Protein AF-A0A2T4YX88-F1 (afdb_monomer)

Foldseek 3Di:
DPPQVVLQVVLVVQCCVVPVPWDKDWDKDDDPFEIEIEIETEQDDAQVVSCVSSVVSWAFDADPPPRHTDTGHGYYYHYDYHYDPVVLVVLVVVFDPPDDPPDPCCVVSSRVSSNVVNVVVVCVVPVPPPVPVPPPFQQDFADPVLQVLVCVLPVDRSPPPGDGNNRSVVLSVCVVVVHDSVVVCVVVVNDPPDPPPPPPPPPPDDDDDDDDDDDDDDDDDDD

Structure (mmCIF, N/CA/C/O backbone):
data_AF-A0A2T4YX88-F1
#
_entry.id   AF-A0A2T4YX88-F1
#
loop_
_atom_site.group_PDB
_atom_site.id
_atom_site.type_symbol
_atom_site.label_atom_id
_atom_site.label_alt_id
_atom_site.label_comp_id
_atom_site.label_asym_id
_atom_site.label_entity_id
_atom_site.label_seq_id
_atom_site.pdbx_PDB_ins_code
_atom_site.Cartn_x
_atom_site.Cartn_y
_atom_site.Cartn_z
_atom_site.occupancy
_atom_site.B_iso_or_equiv
_atom_site.auth_seq_id
_atom_site.auth_comp_id
_atom_site.auth_asym_id
_atom_site.auth_atom_id
_atom_site.pdbx_PDB_model_num
ATOM 1 N N . MET A 1 1 ? -7.577 2.869 -27.050 1.00 56.56 1 MET A N 1
ATOM 2 C CA . MET A 1 1 ? -6.774 2.788 -25.809 1.00 56.56 1 MET A CA 1
ATOM 3 C C . MET A 1 1 ? -7.571 3.378 -24.661 1.00 56.56 1 MET A C 1
ATOM 5 O O . MET A 1 1 ? -8.205 4.411 -24.858 1.00 56.56 1 MET A O 1
ATOM 9 N N . ALA A 1 2 ? -7.579 2.727 -23.495 1.00 62.69 2 ALA A N 1
ATOM 10 C CA . ALA A 1 2 ? -8.162 3.331 -22.297 1.00 62.69 2 ALA A CA 1
ATOM 11 C C . ALA A 1 2 ? -7.359 4.590 -21.950 1.00 62.69 2 ALA A C 1
ATOM 13 O O . ALA A 1 2 ? -6.129 4.580 -22.029 1.00 62.69 2 ALA A O 1
ATOM 14 N N . LYS A 1 3 ? -8.029 5.686 -21.588 1.00 81.94 3 LYS A N 1
ATOM 15 C CA . LYS A 1 3 ? -7.311 6.904 -21.197 1.00 81.94 3 LYS A CA 1
ATOM 16 C C . LYS A 1 3 ? -6.468 6.597 -19.957 1.00 81.94 3 LYS A C 1
ATOM 18 O O . LYS A 1 3 ? -6.958 5.969 -19.019 1.00 81.94 3 LYS A O 1
ATOM 23 N N . ALA A 1 4 ? -5.226 7.084 -19.912 1.00 87.00 4 ALA A N 1
ATOM 24 C CA . ALA A 1 4 ? -4.327 6.894 -18.765 1.00 87.00 4 ALA A CA 1
ATOM 25 C C . ALA A 1 4 ? -4.980 7.307 -17.430 1.00 87.00 4 ALA A C 1
ATOM 27 O O . ALA A 1 4 ? -4.751 6.700 -16.387 1.00 87.00 4 ALA A O 1
ATOM 28 N N . THR A 1 5 ? -5.880 8.292 -17.477 1.00 90.62 5 THR A N 1
ATOM 29 C CA . THR A 1 5 ? -6.683 8.746 -16.338 1.00 90.62 5 THR A CA 1
ATOM 30 C C . THR A 1 5 ? -7.673 7.697 -15.821 1.00 90.62 5 THR A C 1
ATOM 32 O O . THR A 1 5 ? -7.892 7.609 -14.613 1.00 90.62 5 THR A O 1
ATOM 35 N N . GLU A 1 6 ? -8.264 6.874 -16.687 1.00 92.00 6 GLU A N 1
ATOM 36 C CA . GLU A 1 6 ? -9.151 5.771 -16.297 1.00 92.00 6 GLU A CA 1
ATOM 37 C C . GLU A 1 6 ? -8.362 4.632 -15.656 1.00 92.00 6 GLU A C 1
ATOM 39 O O . GLU A 1 6 ? -8.768 4.104 -14.619 1.00 92.00 6 GLU A O 1
ATOM 44 N N . VAL A 1 7 ? -7.202 4.299 -16.229 1.00 93.06 7 VAL A N 1
ATOM 45 C CA . VAL A 1 7 ? -6.292 3.293 -15.667 1.00 93.06 7 VAL A CA 1
ATOM 46 C C . VAL A 1 7 ? -5.803 3.736 -14.289 1.00 93.06 7 VAL A C 1
ATOM 48 O O . VAL A 1 7 ? -5.907 2.978 -13.327 1.00 93.06 7 VAL A O 1
ATOM 51 N N . ALA A 1 8 ? -5.403 5.000 -14.135 1.00 93.69 8 ALA A N 1
ATOM 52 C CA . ALA A 1 8 ? -5.014 5.552 -12.842 1.00 93.69 8 ALA A CA 1
ATOM 53 C C . ALA A 1 8 ? -6.143 5.497 -11.798 1.00 93.69 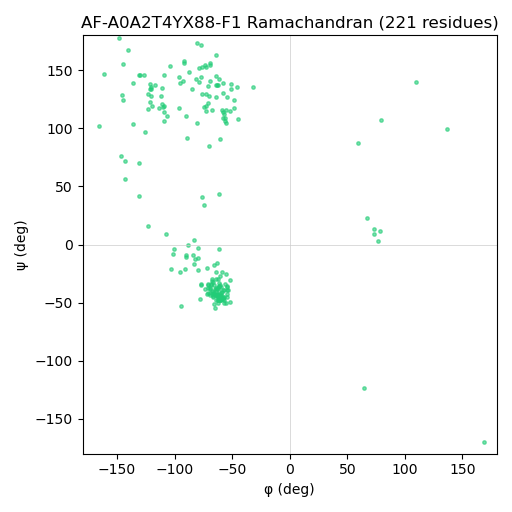8 ALA A C 1
ATOM 55 O O . ALA A 1 8 ? -5.878 5.226 -10.626 1.00 93.69 8 ALA A O 1
ATOM 56 N N . LYS A 1 9 ? -7.409 5.709 -12.190 1.00 94.50 9 LYS A N 1
ATOM 57 C CA . LYS A 1 9 ? -8.559 5.539 -11.281 1.00 94.50 9 LYS A CA 1
ATOM 58 C C . LYS A 1 9 ? -8.700 4.089 -10.811 1.00 94.50 9 LYS A C 1
ATOM 60 O O . LYS A 1 9 ? -8.922 3.871 -9.621 1.00 94.50 9 LYS A O 1
ATOM 65 N N . LYS A 1 10 ? -8.541 3.112 -11.712 1.00 94.44 10 LYS A N 1
ATOM 66 C CA . LYS A 1 10 ? -8.565 1.681 -11.363 1.00 94.44 10 LYS A CA 1
ATOM 67 C C . LYS A 1 10 ? -7.424 1.324 -10.409 1.00 94.44 10 LYS A C 1
ATOM 69 O O . LYS A 1 10 ? -7.685 0.748 -9.357 1.00 94.44 10 LYS A O 1
ATOM 74 N N . ILE A 1 11 ? -6.202 1.768 -10.711 1.00 94.38 11 ILE A N 1
ATOM 75 C CA . ILE A 1 11 ? -5.021 1.565 -9.858 1.00 94.38 11 ILE A CA 1
ATOM 76 C C . ILE A 1 11 ? -5.259 2.130 -8.454 1.00 94.38 11 ILE A C 1
ATOM 78 O O . ILE A 1 11 ? -5.049 1.433 -7.468 1.00 94.38 11 ILE A O 1
ATOM 82 N N . ARG A 1 12 ? -5.769 3.365 -8.334 1.00 94.50 12 ARG A N 1
ATOM 83 C CA . ARG A 1 12 ? -6.079 3.969 -7.025 1.00 94.50 12 ARG A CA 1
ATOM 84 C C . ARG A 1 12 ? -7.073 3.137 -6.213 1.00 94.50 12 ARG A C 1
ATOM 86 O O . ARG A 1 12 ? -6.920 3.050 -4.999 1.00 94.50 12 ARG A O 1
ATOM 93 N N . LYS A 1 13 ? -8.086 2.553 -6.862 1.00 94.19 13 LYS A N 1
ATOM 94 C CA . LYS A 1 13 ? -9.079 1.703 -6.194 1.00 94.19 13 LYS A CA 1
ATOM 95 C C . LYS A 1 13 ? -8.426 0.431 -5.649 1.00 94.19 13 LYS A C 1
ATOM 97 O O . LYS A 1 13 ? -8.541 0.170 -4.458 1.00 94.19 13 LYS A O 1
ATOM 102 N N . VAL A 1 14 ? -7.681 -0.282 -6.491 1.00 94.94 14 VAL A N 1
ATOM 103 C CA . VAL A 1 14 ? -7.015 -1.535 -6.105 1.00 94.94 14 VAL A CA 1
ATOM 104 C C . VAL A 1 14 ? -5.973 -1.308 -5.013 1.00 94.94 14 VAL A C 1
ATOM 106 O O . VAL A 1 14 ? -5.957 -2.038 -4.028 1.00 94.94 14 VAL A O 1
ATOM 109 N N . LEU A 1 15 ? -5.152 -0.259 -5.124 1.00 93.56 15 LEU A N 1
ATOM 110 C CA . LEU A 1 15 ? -4.166 0.069 -4.090 1.00 93.56 15 LEU A CA 1
ATOM 111 C C . LEU A 1 15 ? -4.824 0.387 -2.745 1.00 93.56 15 LEU A C 1
ATOM 113 O O . LEU A 1 15 ? -4.296 0.009 -1.708 1.00 93.56 15 LEU A O 1
ATOM 117 N N . LYS A 1 16 ? -5.986 1.049 -2.744 1.00 91.62 16 LYS A N 1
ATOM 118 C CA . LYS A 1 16 ? -6.720 1.350 -1.509 1.00 91.62 16 LYS A CA 1
ATOM 119 C C . LYS A 1 16 ? -7.351 0.105 -0.880 1.00 91.62 16 LYS A C 1
ATOM 121 O O . LYS A 1 16 ? -7.434 0.031 0.340 1.00 91.62 16 LYS A O 1
ATOM 126 N N . GLU A 1 17 ? -7.812 -0.837 -1.700 1.00 89.94 17 GLU A N 1
ATOM 127 C CA . GLU A 1 17 ? -8.372 -2.113 -1.239 1.00 89.94 17 GLU A CA 1
ATOM 128 C C . GLU A 1 17 ? -7.289 -3.019 -0.643 1.00 89.94 17 GLU A C 1
ATOM 130 O O . GLU A 1 17 ? -7.495 -3.585 0.425 1.00 89.94 17 GLU A O 1
ATOM 135 N N . GLN A 1 18 ? -6.125 -3.109 -1.293 1.00 89.94 18 GLN A N 1
ATOM 136 C CA . GLN A 1 18 ? -5.003 -3.939 -0.837 1.00 89.94 18 GLN A CA 1
ATOM 137 C C . GLN A 1 18 ? -4.225 -3.304 0.325 1.00 89.94 18 GLN A C 1
ATOM 139 O O . GLN A 1 18 ? 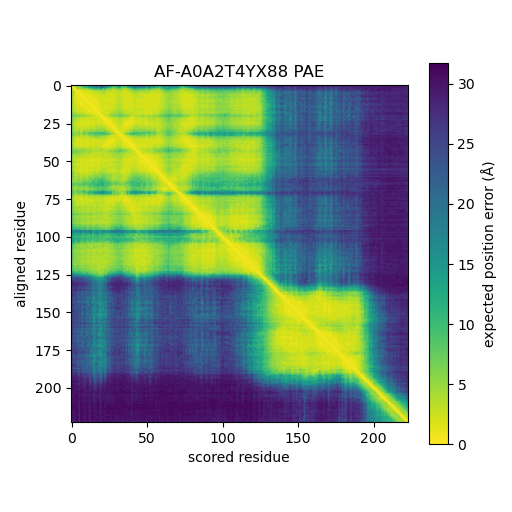-3.743 -4.004 1.209 1.00 89.94 18 GLN A O 1
ATOM 144 N N . PHE A 1 19 ? -4.111 -1.974 0.351 1.00 90.19 19 PHE A N 1
ATOM 145 C CA . PHE A 1 19 ? -3.290 -1.245 1.320 1.00 90.19 19 PHE A CA 1
ATOM 146 C C . PHE A 1 19 ? -4.080 -0.086 1.961 1.00 90.19 19 PHE A C 1
ATOM 148 O O . PHE A 1 19 ? -3.779 1.089 1.724 1.00 90.19 19 PHE A O 1
ATOM 155 N N . PRO A 1 20 ? -5.084 -0.372 2.813 1.00 85.38 20 PRO A N 1
ATOM 156 C CA . PRO A 1 20 ? -5.963 0.654 3.387 1.00 85.38 20 PRO A CA 1
ATOM 157 C C . PRO A 1 20 ? -5.247 1.632 4.336 1.00 85.38 20 PRO A C 1
ATOM 159 O O . PRO A 1 20 ? -5.773 2.709 4.616 1.00 85.38 20 PRO A O 1
ATOM 162 N N . GLY A 1 21 ? -4.057 1.270 4.828 1.00 84.38 21 GLY A N 1
ATOM 163 C CA . GLY A 1 21 ? -3.244 2.087 5.733 1.00 84.38 21 GLY A CA 1
ATOM 164 C C . GLY A 1 21 ? -2.249 3.028 5.048 1.00 84.38 21 GLY A C 1
ATOM 165 O O . GLY A 1 21 ? -1.691 3.894 5.721 1.00 84.38 21 GLY A O 1
ATOM 166 N N . THR A 1 22 ? -2.031 2.902 3.734 1.00 89.81 22 THR A N 1
ATOM 167 C CA . THR A 1 22 ? -0.994 3.667 3.026 1.00 89.81 22 THR A CA 1
ATOM 168 C C . THR A 1 22 ? -1.596 4.702 2.081 1.00 89.81 22 THR A C 1
ATOM 170 O O . THR A 1 22 ? -2.512 4.436 1.303 1.00 89.81 22 THR A O 1
ATOM 173 N N . LYS A 1 23 ? -1.043 5.919 2.113 1.00 92.06 23 LYS A N 1
ATOM 174 C CA . LYS A 1 23 ? -1.442 7.014 1.225 1.00 92.06 23 LYS A CA 1
ATOM 175 C C . LYS A 1 23 ? -0.604 7.007 -0.056 1.00 92.06 23 LYS A C 1
ATOM 177 O O . LYS A 1 23 ? 0.564 7.383 -0.033 1.00 92.06 23 LYS A O 1
ATOM 182 N N . PHE A 1 24 ? -1.234 6.667 -1.178 1.00 94.06 24 PHE A N 1
ATOM 183 C CA . PHE A 1 24 ? -0.605 6.716 -2.502 1.00 94.06 24 PHE A CA 1
ATOM 184 C C . PHE A 1 24 ? -0.902 8.025 -3.238 1.00 94.06 24 PHE A C 1
ATOM 186 O O . PHE A 1 24 ? -2.031 8.519 -3.257 1.00 94.06 24 PHE A O 1
ATOM 193 N N . SER A 1 25 ? 0.117 8.555 -3.906 1.00 95.25 25 SER A N 1
ATOM 194 C CA . SER A 1 25 ? 0.034 9.653 -4.863 1.00 95.25 25 SER A CA 1
ATOM 195 C C . SER A 1 25 ? 0.212 9.088 -6.266 1.00 95.25 25 SER A C 1
ATOM 197 O O . SER A 1 25 ? 1.298 8.645 -6.619 1.00 95.25 25 SER A 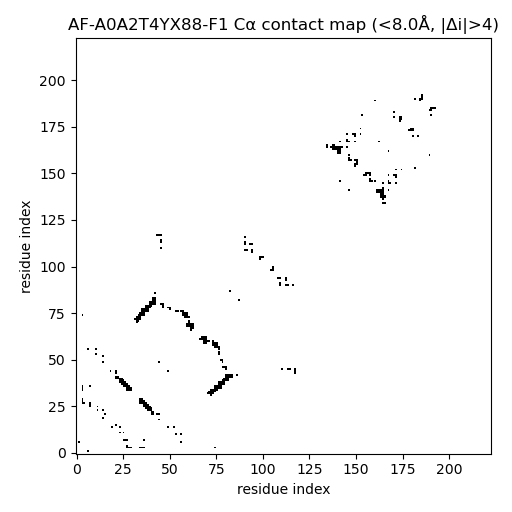O 1
ATOM 199 N N . VAL A 1 26 ? -0.854 9.086 -7.065 1.00 96.00 26 VAL A N 1
ATOM 200 C CA . VAL A 1 26 ? -0.829 8.571 -8.443 1.00 96.00 26 VAL A CA 1
ATOM 201 C C . VAL A 1 26 ? -0.950 9.747 -9.403 1.00 96.00 26 VAL A C 1
ATOM 203 O O . VAL A 1 26 ? -1.996 10.405 -9.429 1.00 96.00 26 VAL A O 1
ATOM 206 N N . ARG A 1 27 ? 0.101 10.009 -10.179 1.00 94.31 27 ARG A N 1
ATOM 207 C CA . ARG A 1 27 ? 0.156 11.050 -11.215 1.00 94.31 27 ARG A CA 1
ATOM 208 C C . ARG A 1 27 ? 0.173 10.414 -12.599 1.00 94.31 27 ARG A C 1
ATOM 210 O O . ARG A 1 27 ? 0.706 9.324 -12.761 1.00 94.31 27 ARG A O 1
ATOM 217 N N . THR A 1 28 ? -0.444 11.085 -13.559 1.00 94.31 28 THR A N 1
ATOM 218 C CA . THR A 1 28 ? -0.543 10.648 -14.955 1.00 94.31 28 THR A CA 1
ATOM 219 C C . THR A 1 28 ? 0.039 11.734 -15.835 1.00 94.31 28 THR A C 1
ATOM 221 O O . THR A 1 28 ? -0.426 12.868 -15.730 1.00 94.31 28 THR A O 1
ATOM 224 N N . ASP A 1 29 ? 0.942 11.372 -16.734 1.00 91.88 29 ASP A N 1
ATOM 225 C CA . ASP A 1 29 ? 1.460 12.263 -17.765 1.00 91.88 29 ASP A CA 1
ATOM 226 C C . ASP A 1 29 ? 1.140 11.660 -19.142 1.00 91.88 29 ASP A C 1
ATOM 228 O O . ASP A 1 29 ? 1.290 10.458 -19.363 1.00 91.88 29 ASP A O 1
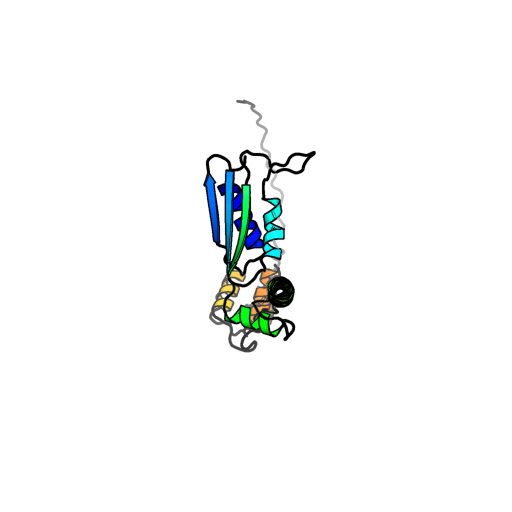ATOM 232 N N . GLN A 1 30 ? 0.626 12.478 -20.061 1.00 89.38 30 GLN A N 1
ATOM 233 C CA . GLN A 1 30 ? 0.295 12.073 -21.431 1.00 89.38 30 GLN A CA 1
ATOM 234 C C . GLN A 1 30 ? 1.164 12.853 -22.412 1.00 89.38 30 GLN A C 1
ATOM 236 O O . GLN A 1 30 ? 1.350 14.058 -22.255 1.00 89.38 30 GLN A O 1
ATOM 241 N N . TYR A 1 31 ? 1.674 12.167 -23.428 1.00 87.06 31 TYR A N 1
ATOM 242 C CA . TYR A 1 31 ? 2.524 12.736 -24.469 1.00 87.06 31 TYR A CA 1
ATOM 243 C C . TYR A 1 31 ? 2.160 12.136 -25.834 1.00 87.06 31 TYR A C 1
ATOM 245 O O . TYR A 1 31 ? 1.424 11.155 -25.920 1.00 87.06 31 TYR A O 1
ATOM 253 N N . SER A 1 32 ? 2.655 12.728 -26.923 1.00 81.88 32 SER A N 1
ATOM 254 C CA . SER A 1 32 ? 2.175 12.460 -28.290 1.00 81.88 32 SER A CA 1
ATOM 255 C C . SER A 1 32 ? 2.213 10.989 -28.720 1.00 81.88 32 SER A C 1
ATOM 257 O O . SER A 1 32 ? 1.438 10.591 -29.581 1.00 81.88 32 SER A O 1
ATOM 259 N N . MET A 1 33 ? 3.090 10.180 -28.120 1.00 82.81 33 MET A N 1
ATOM 260 C CA . MET A 1 33 ? 3.297 8.770 -28.470 1.00 82.81 33 MET A CA 1
ATOM 261 C C . MET A 1 33 ? 3.092 7.809 -27.291 1.00 82.81 33 MET A C 1
ATOM 263 O O . MET A 1 33 ? 3.521 6.659 -27.368 1.00 82.81 33 MET A O 1
ATOM 267 N N . GLY A 1 34 ? 2.453 8.241 -26.199 1.00 88.56 34 GLY A N 1
ATOM 268 C CA . GLY A 1 34 ? 2.237 7.372 -25.043 1.00 88.56 34 GLY A CA 1
ATOM 269 C C . GLY A 1 34 ? 1.748 8.080 -23.788 1.00 88.56 34 GLY A C 1
ATOM 270 O O . GLY A 1 34 ? 1.348 9.246 -23.789 1.00 88.56 34 GLY A O 1
ATOM 271 N N . ALA A 1 35 ? 1.762 7.336 -22.694 1.00 91.75 35 ALA A N 1
ATOM 272 C CA . ALA A 1 35 ? 1.425 7.846 -21.383 1.00 91.75 35 ALA A CA 1
ATOM 273 C C . ALA A 1 35 ? 2.286 7.186 -20.307 1.00 91.75 35 ALA A C 1
ATOM 275 O O . ALA A 1 35 ? 2.760 6.060 -20.455 1.00 91.75 35 ALA A O 1
ATOM 276 N N . SER A 1 36 ? 2.452 7.876 -19.188 1.00 92.81 36 SER A N 1
ATOM 277 C CA . SER A 1 36 ? 3.109 7.337 -18.008 1.00 92.81 36 SER A CA 1
ATOM 278 C C . SER A 1 36 ? 2.258 7.563 -16.762 1.00 92.81 36 SER A C 1
ATOM 280 O O . SER A 1 36 ? 1.527 8.549 -16.632 1.00 92.81 36 SER A O 1
ATOM 282 N N . ILE A 1 37 ? 2.321 6.611 -15.836 1.00 94.88 37 ILE A N 1
ATOM 283 C CA . ILE A 1 37 ? 1.700 6.700 -14.518 1.00 94.88 37 ILE A CA 1
ATOM 284 C C . ILE A 1 37 ? 2.799 6.548 -13.480 1.00 94.88 37 ILE A C 1
ATOM 286 O O . ILE A 1 37 ? 3.502 5.543 -13.448 1.00 94.88 37 ILE A O 1
ATOM 290 N N . ILE A 1 38 ? 2.925 7.544 -12.611 1.00 94.94 38 ILE A N 1
ATOM 291 C CA . ILE A 1 38 ? 3.914 7.564 -11.538 1.00 94.94 38 ILE A CA 1
ATOM 292 C C . ILE A 1 38 ? 3.178 7.436 -10.211 1.00 94.94 38 ILE A C 1
ATOM 294 O O . ILE A 1 38 ? 2.337 8.270 -9.861 1.00 94.94 38 ILE A O 1
ATOM 298 N N . ILE A 1 39 ? 3.514 6.397 -9.456 1.00 96.12 39 ILE A N 1
ATOM 299 C CA . ILE A 1 39 ? 2.930 6.081 -8.157 1.00 96.12 39 ILE A CA 1
ATOM 300 C C . ILE A 1 39 ? 3.991 6.358 -7.100 1.00 96.12 39 ILE A C 1
ATOM 302 O O . ILE A 1 39 ? 5.057 5.755 -7.118 1.00 96.12 39 ILE A O 1
ATOM 306 N N . LYS A 1 40 ? 3.704 7.282 -6.184 1.00 95.50 40 LYS A N 1
ATOM 307 C CA . LYS A 1 40 ? 4.596 7.652 -5.081 1.00 95.50 40 LYS A CA 1
ATOM 308 C C . LYS A 1 40 ? 3.924 7.413 -3.743 1.00 95.50 40 LYS A C 1
ATOM 310 O O . LYS A 1 40 ? 2.769 7.798 -3.557 1.00 95.50 40 LYS A O 1
ATOM 315 N N . TRP A 1 41 ? 4.651 6.836 -2.804 1.00 95.62 41 TRP A N 1
ATOM 316 C CA . TRP A 1 41 ? 4.227 6.694 -1.414 1.00 95.62 41 TRP A CA 1
ATOM 317 C C . TRP A 1 41 ? 5.450 6.751 -0.498 1.00 95.62 41 TRP A C 1
ATOM 319 O O . TRP A 1 41 ? 6.580 6.916 -0.963 1.00 95.62 41 TRP A O 1
ATOM 329 N N . THR A 1 42 ? 5.200 6.679 0.803 1.00 93.62 42 THR A N 1
ATOM 330 C CA . THR A 1 42 ? 6.237 6.765 1.827 1.00 93.62 42 THR A CA 1
ATOM 331 C C . THR A 1 42 ? 6.213 5.495 2.671 1.00 93.62 42 THR A C 1
ATOM 333 O O . THR A 1 42 ? 5.130 5.069 3.075 1.00 93.62 42 THR A O 1
ATOM 336 N N . ASN A 1 43 ? 7.388 4.955 2.995 1.00 91.25 43 ASN A N 1
ATOM 337 C CA . ASN A 1 43 ? 7.594 3.790 3.861 1.00 91.25 43 ASN A CA 1
ATOM 338 C C . ASN A 1 43 ? 7.002 2.496 3.287 1.00 91.25 43 ASN A C 1
ATOM 340 O O . ASN A 1 43 ? 7.373 2.086 2.197 1.00 91.25 43 ASN A O 1
ATOM 344 N N . PHE A 1 44 ? 6.118 1.816 4.012 1.00 88.56 44 PHE A N 1
ATOM 345 C CA . PHE A 1 44 ? 5.495 0.581 3.545 1.00 88.56 44 PHE A CA 1
ATOM 346 C C . PHE A 1 44 ? 4.227 0.859 2.734 1.00 88.56 44 PHE A C 1
ATOM 348 O O . PHE A 1 44 ? 3.507 1.823 3.029 1.00 88.56 44 PHE A O 1
ATOM 355 N N . PRO A 1 45 ? 3.885 0.017 1.743 1.00 90.94 45 PRO A N 1
ATOM 356 C CA . PRO A 1 45 ? 4.488 -1.271 1.344 1.00 90.94 45 PRO A CA 1
ATOM 357 C C . PRO A 1 45 ? 5.798 -1.156 0.542 1.00 90.94 45 PRO A C 1
ATOM 359 O O . PRO A 1 45 ? 6.200 -0.065 0.151 1.00 90.94 45 PRO A O 1
ATOM 362 N N . THR A 1 46 ? 6.482 -2.272 0.291 1.00 91.19 46 THR A N 1
ATOM 363 C CA . THR A 1 46 ? 7.685 -2.301 -0.560 1.00 91.19 46 THR A CA 1
ATOM 364 C C . THR A 1 46 ? 7.367 -2.049 -2.034 1.00 91.19 46 THR A C 1
ATOM 366 O O . THR A 1 46 ? 6.261 -2.302 -2.516 1.00 91.19 46 THR A O 1
ATOM 369 N N . GLU A 1 47 ? 8.368 -1.578 -2.786 1.00 91.12 47 GLU A N 1
ATOM 370 C CA . GLU A 1 47 ? 8.233 -1.338 -4.230 1.00 91.12 47 GLU A CA 1
ATOM 371 C C . GLU A 1 47 ? 7.857 -2.605 -4.990 1.00 91.12 47 GLU A C 1
ATOM 373 O O . GLU A 1 47 ? 6.988 -2.553 -5.850 1.00 91.12 47 GLU A O 1
ATOM 378 N N . GLN A 1 48 ? 8.448 -3.750 -4.638 1.00 89.75 48 GLN A N 1
ATOM 379 C CA . GLN A 1 48 ? 8.171 -5.020 -5.309 1.00 89.75 48 GLN A CA 1
ATOM 380 C C . GLN A 1 48 ? 6.719 -5.462 -5.141 1.00 89.75 48 GLN A C 1
ATOM 382 O O . GLN A 1 48 ? 6.099 -5.933 -6.095 1.00 89.75 48 GLN A O 1
ATOM 387 N N . THR A 1 49 ? 6.173 -5.315 -3.935 1.00 90.88 49 THR A N 1
ATOM 388 C CA . THR A 1 49 ? 4.793 -5.706 -3.657 1.00 90.88 49 THR A CA 1
ATOM 389 C C . THR A 1 49 ? 3.800 -4.788 -4.365 1.00 90.88 49 THR A C 1
ATOM 391 O O . THR A 1 49 ? 2.824 -5.274 -4.935 1.00 90.88 49 THR A O 1
ATOM 394 N N . VAL A 1 50 ? 4.075 -3.483 -4.440 1.00 93.12 50 VAL A N 1
ATOM 395 C CA . VAL A 1 50 ? 3.259 -2.560 -5.248 1.00 93.12 50 VAL A CA 1
ATOM 396 C C . VAL A 1 50 ? 3.386 -2.867 -6.737 1.00 93.12 50 VAL A C 1
ATOM 398 O O . VAL A 1 50 ? 2.367 -2.928 -7.422 1.00 93.12 50 VAL A O 1
ATOM 401 N N . ASP A 1 51 ? 4.602 -3.104 -7.232 1.00 92.75 51 ASP A N 1
ATOM 402 C CA . ASP A 1 51 ? 4.875 -3.378 -8.645 1.00 92.75 51 ASP A CA 1
ATOM 403 C C . ASP A 1 51 ? 4.097 -4.605 -9.137 1.00 92.75 51 ASP A C 1
ATOM 405 O O . ASP A 1 51 ? 3.384 -4.533 -10.136 1.00 92.75 51 ASP A O 1
ATOM 409 N N . LYS A 1 52 ? 4.091 -5.698 -8.361 1.00 93.12 52 LYS A N 1
ATOM 410 C CA . LYS A 1 52 ? 3.289 -6.902 -8.651 1.00 93.12 52 LYS A CA 1
ATOM 411 C C . LYS A 1 52 ? 1.795 -6.603 -8.834 1.00 93.12 52 LYS A C 1
ATOM 413 O O . LYS A 1 52 ? 1.152 -7.228 -9.674 1.00 93.12 52 LYS A O 1
ATOM 418 N N . VAL A 1 53 ? 1.243 -5.659 -8.070 1.00 93.56 53 VAL A N 1
ATOM 419 C CA . VAL A 1 53 ? -0.181 -5.282 -8.131 1.00 93.56 53 VAL A CA 1
ATOM 420 C C . VAL A 1 53 ? -0.485 -4.398 -9.343 1.00 93.56 53 VAL A C 1
ATOM 422 O O . VAL A 1 53 ? -1.570 -4.495 -9.919 1.00 93.56 53 VAL A O 1
ATOM 425 N N . VAL A 1 54 ? 0.444 -3.523 -9.736 1.00 94.25 54 VAL A N 1
ATOM 426 C CA . VAL A 1 54 ? 0.201 -2.511 -10.780 1.00 94.25 54 VAL A CA 1
ATOM 427 C C . VAL A 1 54 ? 0.660 -2.942 -12.171 1.00 94.25 54 VAL A C 1
ATOM 429 O O . VAL A 1 54 ? 0.090 -2.478 -13.155 1.00 94.25 54 VAL A O 1
ATOM 432 N N . ARG A 1 55 ? 1.616 -3.870 -12.273 1.00 92.44 55 ARG A N 1
ATOM 433 C CA . ARG A 1 55 ? 2.166 -4.378 -13.538 1.00 92.44 55 ARG A CA 1
ATOM 434 C C . ARG A 1 55 ? 1.121 -4.919 -14.527 1.00 92.44 55 ARG A C 1
ATOM 436 O O . ARG A 1 55 ? 1.267 -4.643 -15.712 1.00 92.44 55 ARG A O 1
ATOM 443 N N . PRO A 1 56 ? 0.021 -5.581 -14.107 1.00 92.81 56 PRO A N 1
ATOM 444 C CA . PRO A 1 56 ? -1.041 -5.998 -15.033 1.00 92.81 56 PRO A CA 1
ATOM 445 C C . PRO A 1 56 ? -1.771 -4.847 -15.745 1.00 92.81 56 PRO A C 1
ATOM 447 O O . PRO A 1 56 ? -2.487 -5.079 -16.715 1.00 92.81 56 PRO A O 1
ATOM 450 N N . TYR A 1 57 ? -1.640 -3.612 -15.252 1.00 91.56 57 TYR A N 1
ATOM 451 C CA . TYR A 1 57 ? -2.239 -2.426 -15.864 1.00 91.56 57 TYR A CA 1
ATOM 452 C C . TYR A 1 57 ? -1.318 -1.750 -16.884 1.00 91.56 57 TYR A C 1
ATOM 454 O O . TYR A 1 57 ? -1.760 -0.825 -17.569 1.00 91.56 57 TYR A O 1
ATOM 462 N N . GLU A 1 58 ? -0.056 -2.176 -16.968 1.00 91.31 58 GLU A N 1
ATOM 463 C CA . GLU A 1 58 ? 0.907 -1.660 -17.934 1.00 91.31 58 GLU A CA 1
ATOM 464 C C . GLU A 1 58 ? 0.519 -2.113 -19.349 1.00 91.31 58 GLU A C 1
ATOM 466 O O . GLU A 1 58 ? 0.065 -3.239 -19.556 1.00 91.31 58 GLU A O 1
ATOM 471 N N . GLN A 1 59 ? 0.668 -1.228 -20.336 1.00 90.31 59 GLN A N 1
ATOM 472 C CA . GLN A 1 59 ? 0.369 -1.545 -21.735 1.00 90.31 59 GLN A CA 1
ATOM 473 C C . GLN A 1 59 ? 1.599 -1.227 -22.571 1.00 90.31 59 GLN A C 1
ATOM 475 O O . GLN A 1 59 ? 1.817 -0.081 -22.946 1.00 90.31 59 GLN A O 1
ATOM 480 N N . VAL A 1 60 ? 2.412 -2.241 -22.853 1.00 89.38 60 VAL A N 1
ATOM 481 C CA . VAL A 1 60 ? 3.601 -2.104 -23.700 1.00 89.38 60 VAL A CA 1
ATOM 482 C C . VAL A 1 60 ? 3.444 -3.027 -24.895 1.00 89.38 60 VAL A C 1
ATOM 484 O O . VAL A 1 60 ? 3.325 -4.240 -24.727 1.00 89.38 60 VAL A O 1
ATOM 487 N N . SER A 1 61 ? 3.438 -2.450 -26.093 1.00 87.44 61 SER A N 1
ATOM 488 C CA . SER A 1 61 ? 3.444 -3.213 -27.337 1.00 87.44 61 SER A CA 1
ATOM 489 C C . SER A 1 61 ? 4.849 -3.749 -27.597 1.00 87.44 61 SER A C 1
ATOM 491 O O . SER A 1 61 ? 5.824 -2.997 -27.522 1.00 87.44 61 SER A O 1
ATOM 493 N N . ARG A 1 62 ? 4.964 -5.050 -27.868 1.00 91.44 62 ARG A N 1
ATOM 494 C CA . ARG A 1 62 ? 6.242 -5.717 -28.136 1.00 91.44 62 ARG A CA 1
ATOM 495 C C . ARG A 1 62 ? 6.162 -6.556 -29.400 1.00 91.44 62 ARG A C 1
ATOM 497 O O . ARG A 1 62 ? 5.114 -7.137 -29.679 1.00 91.44 62 ARG A O 1
ATOM 504 N N . ASP A 1 63 ? 7.267 -6.620 -30.131 1.00 91.19 63 ASP A N 1
ATOM 505 C CA . ASP A 1 63 ? 7.420 -7.518 -31.270 1.00 91.19 63 ASP A CA 1
ATOM 506 C C . ASP A 1 63 ? 7.353 -8.979 -30.779 1.00 91.19 63 ASP A C 1
ATOM 508 O O . ASP A 1 63 ? 8.086 -9.341 -29.853 1.00 91.19 63 ASP A O 1
ATOM 512 N N . PRO A 1 64 ? 6.484 -9.831 -31.352 1.00 89.62 64 PRO A N 1
ATOM 513 C CA . PRO A 1 64 ? 6.396 -11.239 -30.973 1.00 89.62 64 PRO A CA 1
ATOM 514 C C . PRO A 1 64 ? 7.662 -12.056 -31.275 1.00 89.62 64 PRO A C 1
ATOM 516 O O . PRO A 1 64 ? 7.855 -13.097 -30.651 1.00 89.62 64 PRO A O 1
ATOM 519 N N . ILE A 1 65 ? 8.500 -11.626 -32.223 1.00 92.44 65 ILE A N 1
ATOM 520 C CA . ILE A 1 65 ? 9.697 -12.356 -32.658 1.00 92.44 65 ILE A CA 1
ATOM 521 C C . ILE A 1 65 ? 10.930 -11.865 -31.900 1.00 92.44 65 ILE A C 1
ATOM 523 O O . ILE A 1 65 ? 11.652 -12.676 -31.323 1.00 92.44 65 ILE A O 1
ATOM 527 N N . THR A 1 66 ? 11.184 -10.554 -31.891 1.00 91.19 66 THR A N 1
ATOM 528 C CA . THR A 1 66 ? 12.403 -9.996 -31.278 1.00 91.19 66 THR A CA 1
ATOM 529 C C . THR A 1 66 ? 12.220 -9.615 -29.810 1.00 91.19 66 THR A C 1
ATOM 531 O O . THR A 1 66 ? 13.193 -9.538 -29.063 1.00 91.19 66 THR A O 1
ATOM 534 N N . GLY A 1 67 ? 10.977 -9.398 -29.365 1.00 89.25 67 GLY A N 1
ATOM 535 C CA . GLY A 1 67 ? 10.670 -8.872 -28.035 1.00 89.25 67 GLY A CA 1
ATOM 536 C C . GLY A 1 67 ? 10.906 -7.365 -27.889 1.00 89.25 67 GLY A C 1
ATOM 537 O O . GLY A 1 67 ? 10.711 -6.834 -26.788 1.00 89.25 67 GLY A O 1
ATOM 538 N N . ASP A 1 68 ? 11.296 -6.681 -28.968 1.00 90.88 68 ASP A N 1
ATOM 539 C CA . ASP A 1 68 ? 11.567 -5.246 -28.966 1.00 90.88 68 ASP A CA 1
ATOM 540 C C . ASP A 1 68 ? 10.305 -4.442 -28.659 1.00 90.88 68 ASP A C 1
ATOM 542 O O . ASP A 1 68 ? 9.193 -4.798 -29.055 1.00 90.88 68 ASP A O 1
ATOM 546 N N . ILE A 1 69 ? 10.473 -3.330 -27.942 1.00 89.44 69 ILE A N 1
ATOM 547 C CA . ILE A 1 69 ? 9.364 -2.429 -27.628 1.00 89.44 69 ILE A CA 1
ATOM 548 C C . ILE A 1 69 ? 9.000 -1.649 -28.890 1.00 89.44 69 ILE A C 1
ATOM 550 O O . ILE A 1 69 ? 9.800 -0.867 -29.405 1.00 89.44 69 ILE A O 1
ATOM 554 N N . LEU A 1 70 ? 7.767 -1.830 -29.355 1.00 87.81 70 LEU A N 1
ATOM 555 C CA . LEU A 1 70 ? 7.254 -1.148 -30.534 1.00 87.81 70 LEU A CA 1
ATOM 556 C C . LEU A 1 70 ? 6.881 0.298 -30.194 1.00 87.81 70 LEU A C 1
ATOM 558 O O . LEU A 1 70 ? 6.386 0.608 -29.103 1.00 87.81 70 LEU A O 1
ATOM 562 N N . SER A 1 71 ? 7.105 1.198 -31.150 1.00 79.38 71 SER A N 1
ATOM 563 C CA . SER A 1 71 ? 6.673 2.586 -31.049 1.00 79.38 71 SER A CA 1
ATOM 564 C C . SER A 1 71 ? 5.152 2.674 -31.227 1.00 79.38 71 SER A C 1
ATOM 566 O O . SER A 1 71 ? 4.588 2.132 -32.174 1.00 79.38 71 SER A O 1
ATOM 568 N N . GLY A 1 72 ? 4.472 3.358 -30.301 1.00 77.38 72 GLY A N 1
ATOM 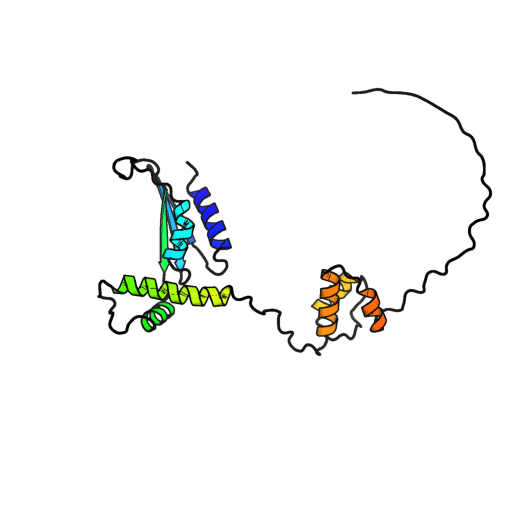569 C CA . GLY A 1 72 ? 3.045 3.664 -30.436 1.00 77.38 72 GLY A CA 1
ATOM 570 C C . GLY A 1 72 ? 2.221 3.450 -29.170 1.00 77.38 72 GLY A C 1
ATOM 571 O O . GLY A 1 72 ? 1.767 2.350 -28.880 1.00 77.38 72 GLY A O 1
ATOM 572 N N . GLY A 1 73 ? 1.953 4.540 -28.450 1.00 82.88 73 GLY A N 1
ATOM 573 C CA . GLY A 1 73 ? 0.896 4.612 -27.439 1.00 82.88 73 GLY A CA 1
ATOM 574 C C . GLY A 1 73 ? 1.115 3.750 -26.192 1.00 82.88 73 GLY A C 1
ATOM 575 O O . GLY A 1 73 ? 0.143 3.422 -25.514 1.00 82.88 73 GLY A O 1
ATOM 576 N N . ASN A 1 74 ? 2.365 3.397 -25.877 1.00 90.44 74 ASN A N 1
ATOM 577 C CA . ASN A 1 74 ? 2.689 2.618 -24.683 1.00 90.44 74 ASN A CA 1
ATOM 578 C C . ASN A 1 74 ? 2.289 3.374 -23.405 1.00 90.44 74 ASN A C 1
ATOM 580 O O . ASN A 1 74 ? 2.439 4.597 -23.310 1.00 90.44 74 ASN A O 1
ATOM 584 N N . LEU A 1 75 ? 1.797 2.629 -22.419 1.00 91.38 75 LEU A N 1
ATOM 585 C CA . LEU A 1 75 ? 1.500 3.084 -21.071 1.00 91.38 75 LEU A CA 1
ATOM 586 C C . LEU A 1 75 ? 2.512 2.473 -20.108 1.00 91.38 75 LEU A C 1
ATOM 588 O O . LEU A 1 75 ? 2.396 1.297 -19.769 1.00 91.38 75 LEU A O 1
ATOM 592 N N . HIS A 1 76 ? 3.444 3.288 -19.626 1.00 91.75 76 HIS A N 1
ATOM 593 C CA . HIS A 1 76 ? 4.415 2.876 -18.616 1.00 91.75 76 HIS A CA 1
ATOM 594 C C . HIS A 1 76 ? 3.917 3.184 -17.210 1.00 91.75 76 HIS A C 1
ATOM 596 O O . HIS A 1 76 ? 3.350 4.249 -16.956 1.00 91.75 76 HIS A O 1
ATOM 602 N N . ILE A 1 77 ? 4.166 2.277 -16.272 1.00 94.00 77 ILE A N 1
ATOM 603 C CA . ILE A 1 77 ? 3.836 2.477 -14.861 1.00 94.00 77 ILE A CA 1
ATOM 604 C C . ILE A 1 77 ? 5.128 2.390 -14.059 1.00 94.00 77 ILE A C 1
ATOM 606 O O . ILE A 1 77 ? 5.878 1.431 -14.189 1.00 94.00 77 ILE A O 1
ATOM 610 N N . SER A 1 78 ? 5.393 3.395 -13.227 1.00 93.00 78 SER A N 1
ATOM 611 C CA . SER A 1 78 ? 6.519 3.383 -12.297 1.00 93.00 78 SER A CA 1
ATOM 612 C C . SER A 1 78 ? 6.039 3.541 -10.861 1.00 93.00 78 SER A C 1
ATOM 614 O O . SER A 1 78 ? 5.201 4.391 -10.543 1.00 93.00 78 SER A O 1
ATOM 616 N N . ALA A 1 79 ? 6.583 2.702 -9.986 1.00 94.12 79 ALA A N 1
ATOM 617 C CA . ALA A 1 79 ? 6.316 2.702 -8.560 1.00 94.12 79 ALA A CA 1
ATOM 618 C C . ALA A 1 79 ? 7.579 3.186 -7.837 1.00 94.12 79 ALA A C 1
ATOM 620 O O . ALA A 1 79 ? 8.639 2.585 -7.971 1.00 94.12 79 ALA A O 1
ATOM 621 N N . VAL A 1 80 ? 7.479 4.308 -7.124 1.00 92.81 80 VAL A N 1
ATOM 622 C CA . VAL A 1 80 ? 8.610 4.955 -6.452 1.00 92.81 80 VAL A CA 1
ATOM 623 C C . VAL A 1 80 ? 8.293 5.098 -4.975 1.00 92.81 80 VAL A C 1
ATOM 625 O O . VAL A 1 80 ? 7.385 5.845 -4.592 1.00 92.81 80 VAL A O 1
ATOM 628 N N . ASN A 1 81 ? 9.076 4.428 -4.141 1.00 93.75 81 ASN A N 1
ATOM 629 C CA . ASN A 1 81 ? 8.950 4.535 -2.702 1.00 93.75 81 ASN A CA 1
ATOM 630 C C . ASN A 1 81 ? 9.943 5.554 -2.135 1.00 93.75 81 ASN A C 1
ATOM 632 O O . ASN A 1 81 ? 11.083 5.677 -2.584 1.00 93.75 81 ASN A O 1
ATOM 636 N N . LYS A 1 82 ? 9.514 6.282 -1.106 1.00 93.62 82 LYS A N 1
ATOM 637 C CA . LYS A 1 82 ? 10.384 7.117 -0.287 1.00 93.62 82 LYS A CA 1
ATOM 638 C C . LYS A 1 82 ? 10.451 6.560 1.130 1.00 93.62 82 LYS A C 1
ATOM 640 O O . LYS A 1 82 ? 9.464 6.575 1.857 1.00 93.62 82 LYS A O 1
ATOM 645 N N . TRP A 1 83 ? 11.640 6.156 1.550 1.00 90.06 83 TRP A N 1
ATOM 646 C CA . TRP A 1 83 ? 11.892 5.694 2.913 1.00 90.06 83 TRP A CA 1
ATOM 647 C C . TRP A 1 83 ? 12.182 6.875 3.846 1.00 90.06 83 TRP A C 1
ATOM 649 O O . TRP A 1 83 ? 12.972 7.759 3.499 1.00 90.06 83 TRP A O 1
ATOM 659 N N . THR A 1 84 ? 11.555 6.908 5.024 1.00 93.75 84 THR A N 1
ATOM 660 C CA . THR A 1 84 ? 11.983 7.793 6.117 1.00 93.75 84 THR A CA 1
ATOM 661 C C . THR A 1 84 ? 13.329 7.332 6.672 1.00 93.75 84 THR A C 1
ATOM 663 O O . THR A 1 84 ? 13.690 6.160 6.559 1.00 93.75 84 THR A O 1
ATOM 666 N N . SER A 1 85 ? 14.089 8.257 7.264 1.00 91.81 85 SER A N 1
ATOM 667 C CA . SER A 1 85 ? 15.392 7.953 7.873 1.00 91.81 85 SER A CA 1
ATOM 668 C C . SER A 1 85 ? 15.277 6.883 8.956 1.00 91.81 85 SER A C 1
ATOM 670 O O . SER A 1 85 ? 16.017 5.911 8.920 1.00 91.81 85 SER A O 1
ATOM 672 N N . GLU A 1 86 ? 14.290 7.014 9.842 1.00 91.50 86 GLU A N 1
ATOM 673 C CA . GLU A 1 86 ? 14.046 6.090 10.957 1.00 91.50 86 GLU A CA 1
ATOM 674 C C . GLU A 1 86 ? 13.846 4.644 10.485 1.00 91.50 86 GLU A C 1
ATOM 676 O O . GLU A 1 86 ? 14.514 3.726 10.953 1.00 91.50 86 GLU A O 1
ATOM 681 N N . LEU A 1 87 ? 12.960 4.446 9.505 1.00 89.88 87 LEU A N 1
ATOM 682 C CA . LEU A 1 87 ? 12.648 3.114 8.995 1.00 89.88 87 LEU A CA 1
ATOM 683 C C . LEU A 1 87 ? 13.813 2.537 8.187 1.00 89.88 87 LEU A C 1
ATOM 685 O O . LEU A 1 87 ? 14.070 1.337 8.209 1.00 89.88 87 LEU A O 1
ATOM 689 N N . ARG A 1 88 ? 14.543 3.401 7.478 1.00 91.50 88 ARG A N 1
ATOM 690 C CA . ARG A 1 88 ? 15.756 3.003 6.770 1.00 91.50 88 ARG A CA 1
ATOM 691 C C . ARG A 1 88 ? 16.821 2.496 7.741 1.00 91.50 88 ARG A C 1
ATOM 693 O O . ARG A 1 88 ? 17.436 1.478 7.453 1.00 91.50 88 ARG A O 1
ATOM 700 N N . GLU A 1 89 ? 17.019 3.174 8.867 1.00 91.75 89 GLU A N 1
ATOM 701 C CA . GLU A 1 89 ? 17.947 2.738 9.915 1.00 91.75 89 GLU A CA 1
ATOM 702 C C . GLU A 1 89 ? 17.508 1.418 10.558 1.00 91.75 89 GLU A C 1
ATOM 704 O O . GLU A 1 89 ? 18.351 0.571 10.837 1.00 91.75 89 GLU A O 1
ATOM 709 N N . GLU A 1 90 ? 16.206 1.206 10.766 1.00 91.38 90 GLU A N 1
ATOM 710 C CA . GLU A 1 90 ? 15.669 -0.075 11.246 1.00 91.38 90 GLU A CA 1
ATOM 711 C C . GLU A 1 90 ? 15.988 -1.220 10.274 1.00 91.38 90 GLU A C 1
ATOM 713 O O . GLU A 1 90 ? 16.520 -2.249 10.686 1.00 91.38 90 GLU A O 1
ATOM 718 N N . ILE A 1 91 ? 15.757 -1.012 8.974 1.00 92.06 91 ILE A N 1
ATOM 719 C CA . ILE A 1 91 ? 16.093 -1.996 7.936 1.00 92.06 91 ILE A CA 1
ATOM 720 C C . ILE A 1 91 ? 17.607 -2.245 7.903 1.00 92.06 91 ILE A C 1
ATOM 722 O O . ILE A 1 91 ? 18.035 -3.395 7.851 1.00 92.06 91 ILE A O 1
ATOM 726 N N . GLU A 1 92 ? 18.425 -1.192 7.975 1.00 91.62 92 GLU A N 1
ATOM 727 C CA . GLU A 1 92 ? 19.890 -1.301 7.979 1.00 91.62 92 GLU A CA 1
ATOM 728 C C . GLU A 1 92 ? 20.430 -2.042 9.215 1.00 91.62 92 GLU A C 1
ATOM 730 O O . GLU A 1 92 ? 21.441 -2.731 9.103 1.00 91.62 92 GLU A O 1
ATOM 735 N N . LYS A 1 93 ? 19.753 -1.977 10.370 1.00 91.38 93 LYS A N 1
ATOM 736 C CA . LYS A 1 93 ? 20.111 -2.769 11.564 1.00 91.38 93 LYS A CA 1
ATOM 737 C C . LYS A 1 93 ? 19.868 -4.265 11.380 1.00 91.38 93 LYS A C 1
ATOM 739 O O . LYS A 1 93 ? 20.613 -5.063 11.940 1.00 91.38 93 LYS A O 1
ATOM 744 N N . GLU A 1 94 ? 18.836 -4.638 10.624 1.00 91.19 94 GLU A N 1
ATOM 745 C CA . GLU A 1 94 ? 18.527 -6.039 10.310 1.00 91.19 94 GLU A CA 1
ATOM 746 C C . GLU A 1 94 ? 19.365 -6.593 9.144 1.00 91.19 94 GLU A C 1
ATOM 748 O O . GLU A 1 94 ? 19.390 -7.804 8.912 1.00 91.19 94 GLU A O 1
ATOM 753 N N . MET A 1 95 ? 20.054 -5.730 8.392 1.00 90.75 95 MET A N 1
ATOM 754 C CA . MET A 1 95 ? 20.958 -6.152 7.325 1.00 90.75 95 MET A CA 1
ATOM 755 C C . MET A 1 95 ? 22.251 -6.771 7.888 1.00 90.75 95 MET A C 1
ATOM 757 O O . MET A 1 95 ? 22.703 -6.405 8.975 1.00 90.75 95 MET A O 1
ATOM 761 N N . PRO A 1 96 ? 22.904 -7.681 7.140 1.00 86.56 96 PRO A N 1
ATOM 762 C CA . PRO A 1 96 ? 24.205 -8.219 7.529 1.00 86.56 96 PRO A CA 1
ATOM 763 C C . PRO A 1 96 ? 25.231 -7.098 7.779 1.00 86.56 96 PRO A C 1
ATOM 765 O O . PRO A 1 96 ? 25.471 -6.263 6.909 1.00 86.56 96 PRO A O 1
ATOM 768 N N . HIS A 1 97 ? 25.871 -7.108 8.955 1.00 72.31 97 HIS A N 1
ATOM 769 C CA . HIS A 1 97 ? 26.691 -6.003 9.490 1.00 72.31 97 HIS A CA 1
ATOM 770 C C . HIS A 1 97 ? 27.929 -5.588 8.668 1.00 72.31 97 HIS A C 1
ATOM 772 O O . HIS A 1 97 ? 28.608 -4.631 9.032 1.00 72.31 97 HIS A O 1
ATOM 778 N N . HIS A 1 98 ? 28.247 -6.278 7.574 1.00 78.38 98 HIS A N 1
ATOM 779 C CA . HIS A 1 98 ? 29.421 -5.995 6.744 1.00 78.38 98 HIS A CA 1
ATOM 780 C C . HIS A 1 98 ? 29.108 -5.193 5.473 1.00 78.38 98 HIS A C 1
ATOM 782 O O . HIS A 1 98 ? 30.038 -4.837 4.755 1.00 78.38 98 HIS A O 1
ATOM 788 N N . ILE A 1 99 ? 27.835 -4.898 5.191 1.00 84.25 99 ILE A N 1
ATOM 789 C CA . ILE A 1 99 ? 27.430 -4.259 3.935 1.00 84.25 99 ILE A CA 1
ATOM 790 C C . ILE A 1 99 ? 27.307 -2.750 4.132 1.00 84.25 99 ILE A C 1
ATOM 792 O O . ILE A 1 99 ? 26.466 -2.261 4.890 1.00 84.25 99 ILE A O 1
ATOM 796 N N . LYS A 1 100 ? 28.132 -1.993 3.415 1.00 86.38 100 LYS A N 1
ATOM 797 C CA . LYS A 1 100 ? 28.091 -0.530 3.379 1.00 86.38 100 LYS A CA 1
ATOM 798 C C . LYS A 1 100 ? 27.204 -0.051 2.236 1.00 86.38 100 LYS A C 1
ATOM 800 O O . LYS A 1 100 ? 27.027 -0.730 1.233 1.00 86.38 100 LYS A O 1
ATOM 805 N N . ARG A 1 101 ? 26.700 1.185 2.334 1.00 84.31 101 ARG A N 1
ATOM 806 C CA . ARG A 1 101 ? 25.884 1.818 1.273 1.00 84.31 101 ARG A CA 1
ATOM 807 C C . ARG A 1 101 ? 26.593 1.943 -0.081 1.00 84.31 101 ARG A C 1
ATOM 809 O O . ARG A 1 101 ? 25.920 2.074 -1.096 1.00 84.31 101 ARG A O 1
ATOM 816 N N . SER A 1 102 ? 27.925 1.955 -0.083 1.00 86.62 102 SER A N 1
ATOM 817 C CA . SER A 1 102 ? 28.759 1.976 -1.289 1.00 86.62 102 SER A CA 1
ATOM 818 C C . SER A 1 102 ? 28.759 0.654 -2.047 1.00 86.62 102 SER A C 1
ATOM 820 O O . SER A 1 102 ? 29.138 0.624 -3.215 1.00 86.62 102 SER A O 1
ATOM 822 N N . ASP A 1 103 ? 28.392 -0.436 -1.379 1.00 86.69 103 ASP A N 1
ATOM 823 C CA . ASP A 1 103 ? 28.585 -1.770 -1.913 1.00 86.69 103 ASP A CA 1
ATOM 824 C C . ASP A 1 103 ? 27.493 -2.074 -2.934 1.00 86.69 103 ASP A C 1
ATOM 826 O O . ASP A 1 103 ? 26.317 -1.760 -2.734 1.00 86.69 103 ASP A O 1
ATOM 830 N N . LEU A 1 104 ? 27.873 -2.731 -4.030 1.00 84.56 104 LEU A N 1
ATOM 831 C CA . LEU A 1 104 ? 26.949 -3.081 -5.110 1.00 84.56 104 LEU A CA 1
ATOM 832 C C . LEU A 1 104 ? 25.758 -3.912 -4.597 1.00 84.56 104 LEU A C 1
ATOM 834 O O . LEU A 1 104 ? 24.633 -3.784 -5.077 1.00 8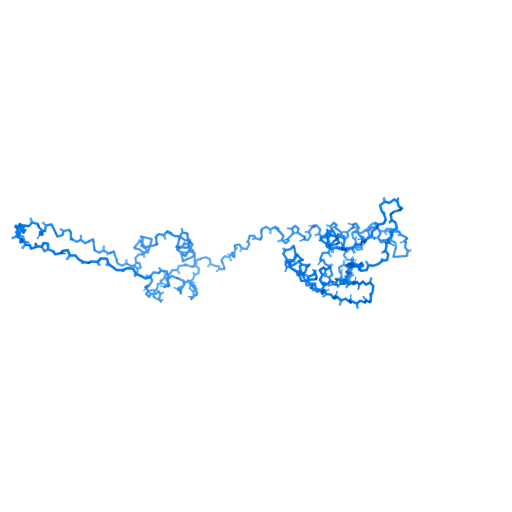4.56 104 LEU A O 1
ATOM 838 N N . GLU A 1 105 ? 26.005 -4.748 -3.587 1.00 89.25 105 GLU A N 1
ATOM 839 C CA . GLU A 1 105 ? 25.001 -5.640 -3.012 1.00 89.25 105 GLU A CA 1
ATOM 840 C C . GLU A 1 105 ? 24.056 -4.947 -2.022 1.00 89.25 105 GLU A C 1
ATOM 842 O O . GLU A 1 105 ? 23.013 -5.515 -1.692 1.00 89.25 105 GLU A O 1
ATOM 847 N N . TYR A 1 106 ? 24.352 -3.714 -1.586 1.00 91.31 106 TYR A N 1
ATOM 848 C CA . TYR A 1 106 ? 23.540 -2.985 -0.607 1.00 91.31 106 TYR A CA 1
ATOM 849 C C . TYR A 1 106 ? 22.068 -2.942 -1.005 1.00 91.31 106 TYR A C 1
ATOM 851 O O . TYR A 1 106 ? 21.205 -3.297 -0.209 1.00 91.31 106 TYR A O 1
ATOM 859 N N . TYR A 1 107 ? 21.768 -2.571 -2.252 1.00 88.25 107 TYR A N 1
ATOM 860 C CA . TYR A 1 107 ? 20.384 -2.467 -2.714 1.00 88.25 107 TYR A CA 1
ATOM 861 C C . TYR A 1 107 ? 19.677 -3.822 -2.800 1.00 88.25 107 TYR A C 1
ATOM 863 O O . TYR A 1 107 ? 18.463 -3.871 -2.597 1.00 88.25 107 TYR A O 1
ATOM 871 N N . ARG A 1 108 ? 20.409 -4.914 -3.068 1.00 90.25 108 ARG A N 1
ATOM 872 C CA . ARG A 1 108 ? 19.851 -6.274 -3.075 1.00 90.25 108 ARG A CA 1
ATOM 873 C C . ARG A 1 108 ? 19.395 -6.649 -1.669 1.00 90.25 108 ARG A C 1
ATOM 875 O O . ARG A 1 108 ? 18.219 -6.939 -1.468 1.00 90.25 108 ARG A O 1
ATOM 882 N N . TYR A 1 109 ? 20.298 -6.547 -0.698 1.00 91.06 109 TYR A N 1
ATOM 883 C CA . TYR A 1 109 ? 20.000 -6.886 0.692 1.00 91.06 109 TYR A CA 1
ATOM 884 C C . TYR A 1 109 ? 18.995 -5.932 1.328 1.00 91.06 109 TYR A C 1
ATOM 886 O O . TYR A 1 109 ? 18.080 -6.384 2.004 1.00 91.06 109 TYR A O 1
ATOM 894 N N . PHE A 1 110 ? 19.105 -4.627 1.075 1.00 91.50 110 PHE A N 1
ATOM 895 C CA . PHE A 1 110 ? 18.148 -3.645 1.578 1.00 91.50 110 PHE A CA 1
ATOM 896 C C . PHE A 1 110 ? 16.730 -3.978 1.112 1.00 91.50 110 PHE A C 1
ATOM 898 O O . PHE A 1 110 ? 15.795 -3.979 1.908 1.00 91.50 110 PHE A O 1
ATOM 905 N N . ARG A 1 111 ? 16.574 -4.321 -0.170 1.00 90.19 111 ARG A N 1
ATOM 906 C CA . ARG A 1 111 ? 15.297 -4.734 -0.755 1.00 90.19 111 ARG A CA 1
ATOM 907 C C . ARG A 1 111 ? 14.765 -6.010 -0.099 1.00 90.19 111 ARG A C 1
ATOM 909 O O . ARG A 1 111 ? 13.627 -6.002 0.359 1.00 90.19 111 ARG A O 1
ATOM 916 N N . GLU A 1 112 ? 15.581 -7.056 0.011 1.00 91.19 112 GLU A N 1
ATOM 917 C CA . GLU A 1 112 ? 15.193 -8.319 0.657 1.00 91.19 112 GLU A CA 1
ATOM 918 C C . GLU A 1 112 ? 14.801 -8.135 2.129 1.00 91.19 112 GLU A C 1
ATOM 920 O O . GLU A 1 112 ? 13.757 -8.621 2.563 1.00 91.19 11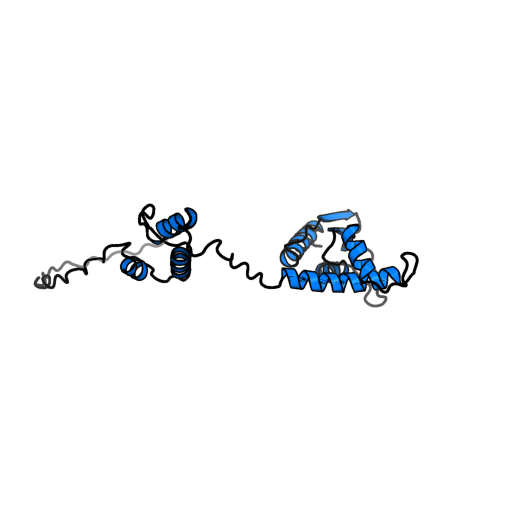2 GLU A O 1
ATOM 925 N N . THR A 1 113 ? 15.607 -7.409 2.904 1.00 92.19 113 THR A N 1
ATOM 926 C CA . THR A 1 113 ? 15.324 -7.136 4.317 1.00 92.19 113 THR A CA 1
ATOM 927 C C . THR A 1 113 ? 14.079 -6.270 4.465 1.00 92.19 113 THR A C 1
ATOM 929 O O . THR A 1 113 ? 13.230 -6.569 5.301 1.00 92.19 113 THR A O 1
ATOM 932 N N . SER A 1 114 ? 13.903 -5.248 3.622 1.00 91.50 114 SER A N 1
ATOM 933 C CA . SER A 1 114 ? 12.702 -4.407 3.653 1.00 91.50 114 SER A CA 1
ATOM 934 C C . SER A 1 114 ? 11.418 -5.199 3.392 1.00 91.50 114 SER A C 1
ATOM 936 O O . SER A 1 114 ? 10.399 -4.906 4.014 1.00 91.50 114 SER A O 1
ATOM 938 N N . GLU A 1 115 ? 11.466 -6.229 2.538 1.00 90.62 115 GLU A N 1
ATOM 939 C CA . GLU A 1 115 ? 10.331 -7.126 2.295 1.00 90.62 115 GLU A CA 1
ATOM 940 C C . GLU A 1 115 ? 10.011 -7.953 3.541 1.00 90.62 115 GLU A C 1
ATOM 942 O O . GLU A 1 115 ? 8.863 -7.988 3.971 1.00 90.62 115 GLU A O 1
ATOM 947 N N . LYS A 1 116 ? 11.028 -8.517 4.201 1.00 91.44 116 LYS A N 1
ATOM 948 C CA . LYS A 1 116 ? 10.848 -9.272 5.453 1.00 91.44 116 LYS A CA 1
ATOM 949 C C . LYS A 1 116 ? 10.257 -8.410 6.568 1.00 91.44 116 LYS A C 1
ATOM 951 O O . LYS A 1 116 ? 9.346 -8.837 7.277 1.00 91.44 116 LYS A O 1
ATOM 956 N N . VAL A 1 117 ? 10.756 -7.183 6.734 1.00 91.25 117 VAL A N 1
ATOM 957 C CA . VAL A 1 117 ? 10.214 -6.236 7.723 1.00 91.25 117 VAL A CA 1
ATOM 958 C C . VAL A 1 117 ? 8.770 -5.872 7.366 1.00 91.25 117 VAL A C 1
ATOM 960 O O . VAL A 1 117 ? 7.914 -5.804 8.254 1.00 91.25 117 VAL A O 1
ATOM 963 N N . TYR A 1 118 ? 8.472 -5.695 6.075 1.00 89.94 118 TYR A N 1
ATOM 964 C CA . TYR A 1 118 ? 7.118 -5.432 5.603 1.00 89.94 118 TYR A CA 1
ATOM 965 C C . TYR A 1 118 ? 6.163 -6.598 5.875 1.00 89.94 118 TYR A C 1
ATOM 967 O O . TYR A 1 118 ? 5.062 -6.353 6.359 1.00 89.94 118 TYR A O 1
ATOM 975 N N . GLU A 1 119 ? 6.565 -7.847 5.641 1.00 88.38 119 GLU A N 1
ATOM 976 C CA . GLU A 1 119 ? 5.758 -9.035 5.948 1.00 88.38 119 GLU A CA 1
ATOM 977 C C . GLU A 1 119 ? 5.394 -9.086 7.438 1.00 88.38 119 GLU A C 1
ATOM 979 O O . GLU A 1 119 ? 4.214 -9.167 7.780 1.00 88.38 119 GLU A O 1
ATOM 984 N N . ARG A 1 120 ? 6.364 -8.866 8.338 1.00 88.56 120 ARG A N 1
ATOM 985 C CA . ARG A 1 120 ? 6.105 -8.756 9.790 1.00 88.56 120 ARG A CA 1
ATOM 986 C C . ARG A 1 120 ? 5.172 -7.597 10.145 1.00 88.56 120 ARG A C 1
ATOM 988 O O . ARG A 1 120 ? 4.432 -7.647 11.129 1.00 88.56 120 ARG A O 1
ATOM 995 N N . TYR A 1 121 ? 5.262 -6.480 9.426 1.00 86.56 121 TYR A N 1
ATOM 996 C CA . TYR A 1 121 ? 4.373 -5.335 9.628 1.00 86.56 121 TYR A CA 1
ATOM 997 C C . TYR A 1 121 ? 2.954 -5.635 9.133 1.00 86.56 121 TYR A C 1
ATOM 999 O O . TYR A 1 121 ? 1.977 -5.317 9.813 1.00 86.56 121 TYR A O 1
ATOM 1007 N N . ARG A 1 122 ? 2.840 -6.291 7.979 1.00 84.75 122 ARG A N 1
ATOM 1008 C CA . ARG A 1 122 ? 1.583 -6.720 7.377 1.00 84.75 122 ARG A CA 1
ATOM 1009 C C . ARG A 1 122 ? 0.857 -7.705 8.281 1.00 84.75 122 ARG A C 1
ATOM 1011 O O . ARG A 1 122 ? -0.308 -7.470 8.571 1.00 84.75 122 ARG A O 1
ATOM 1018 N N . GLU A 1 123 ? 1.547 -8.710 8.811 1.00 83.00 123 GLU A N 1
ATOM 1019 C CA . GLU A 1 123 ? 0.993 -9.635 9.805 1.00 83.00 123 GLU A CA 1
ATOM 1020 C C . GLU A 1 123 ? 0.472 -8.900 11.044 1.00 83.00 123 GLU A C 1
ATOM 1022 O O . GLU A 1 123 ? -0.598 -9.226 11.539 1.00 83.00 123 GLU A O 1
ATOM 1027 N N . ARG A 1 124 ? 1.159 -7.854 11.523 1.00 81.38 124 ARG A N 1
ATOM 1028 C CA . ARG A 1 124 ? 0.676 -7.033 12.650 1.00 81.38 124 ARG A CA 1
ATOM 1029 C C . ARG A 1 124 ? -0.587 -6.229 12.325 1.00 81.38 124 ARG A C 1
ATOM 1031 O O . ARG A 1 124 ? -1.383 -5.979 13.229 1.00 81.38 124 ARG A O 1
ATOM 1038 N N . ILE A 1 125 ? -0.764 -5.797 11.075 1.00 75.75 125 ILE A N 1
ATOM 1039 C CA . ILE A 1 125 ? -1.977 -5.095 10.620 1.00 75.75 125 ILE A CA 1
ATOM 1040 C C . ILE A 1 125 ? -3.131 -6.071 10.377 1.00 75.75 125 ILE A C 1
ATOM 1042 O O . ILE A 1 125 ? -4.259 -5.781 10.774 1.00 75.75 125 ILE A O 1
ATOM 1046 N N . GLU A 1 126 ? -2.859 -7.170 9.672 1.00 67.12 126 GLU A N 1
ATOM 1047 C CA . GLU A 1 126 ? -3.844 -8.170 9.248 1.00 67.12 126 GLU A CA 1
ATOM 1048 C C . GLU A 1 126 ? -4.216 -9.143 10.361 1.00 67.12 126 GLU A C 1
ATOM 1050 O O . GLU A 1 126 ? -5.308 -9.714 10.313 1.00 67.12 126 GLU A O 1
ATOM 1055 N N . ALA A 1 127 ? -3.361 -9.303 11.381 1.00 58.56 127 ALA A N 1
ATOM 1056 C CA . ALA A 1 127 ? -3.738 -9.974 12.610 1.00 58.56 127 ALA A CA 1
ATOM 1057 C C . ALA A 1 127 ? -5.072 -9.371 13.039 1.00 58.56 127 ALA A C 1
ATOM 1059 O O . ALA A 1 127 ? -5.161 -8.139 13.151 1.00 58.56 127 ALA A O 1
ATOM 1060 N N . PRO A 1 128 ? -6.120 -10.196 13.236 1.00 51.53 128 PRO A N 1
ATOM 1061 C CA . PRO A 1 128 ? -7.384 -9.697 13.714 1.00 51.53 128 PRO A CA 1
ATOM 1062 C C . PRO A 1 128 ? -7.038 -8.998 15.006 1.00 51.53 128 PRO A C 1
ATOM 1064 O O . PRO A 1 128 ? -6.684 -9.621 16.009 1.00 51.53 128 PRO A O 1
ATOM 1067 N N . THR A 1 129 ? -7.061 -7.670 14.968 1.00 48.12 129 THR A N 1
ATOM 1068 C CA . THR A 1 129 ? -7.025 -6.934 16.199 1.00 48.12 129 THR A CA 1
ATOM 1069 C C . THR A 1 129 ? -8.233 -7.487 16.927 1.00 48.12 129 THR A C 1
ATOM 1071 O O . THR A 1 129 ? -9.374 -7.250 16.529 1.00 48.12 129 THR A O 1
ATOM 1074 N N . ASN A 1 130 ? -7.991 -8.210 18.019 1.00 49.84 130 ASN A N 1
ATOM 1075 C CA . ASN A 1 130 ? -8.938 -8.387 19.108 1.00 49.84 130 ASN A CA 1
ATOM 1076 C C . ASN A 1 130 ? -9.245 -6.998 19.721 1.00 49.84 130 ASN A C 1
ATOM 1078 O O . ASN A 1 130 ? -9.306 -6.822 20.924 1.00 49.84 130 ASN A O 1
ATOM 1082 N N . ARG A 1 131 ? -9.457 -5.978 18.877 1.00 46.19 131 ARG A N 1
ATOM 1083 C CA . ARG A 1 131 ? -10.224 -4.765 19.093 1.00 46.19 131 ARG A CA 1
ATOM 1084 C C . ARG A 1 131 ? -11.712 -5.121 18.996 1.00 46.19 131 ARG A C 1
ATOM 1086 O O . ARG A 1 131 ? -12.521 -4.329 18.525 1.00 46.19 131 ARG A O 1
ATOM 1093 N N . GLY A 1 132 ? -12.112 -6.261 19.563 1.00 47.88 132 GLY A N 1
ATOM 1094 C CA . GLY A 1 132 ? -13.189 -6.144 20.528 1.00 47.88 132 GLY A CA 1
ATOM 1095 C C . GLY A 1 132 ? -12.667 -5.126 21.528 1.00 47.88 132 GLY A C 1
ATOM 1096 O O . GLY A 1 132 ? -11.696 -5.406 22.218 1.00 47.88 132 GLY A O 1
ATOM 1097 N N . GLN A 1 133 ? -13.166 -3.888 21.471 1.00 54.50 133 GLN A N 1
ATOM 1098 C CA . GLN A 1 133 ? -12.849 -2.889 22.483 1.00 54.50 133 GLN A CA 1
ATOM 1099 C C . GLN A 1 133 ? -12.994 -3.598 23.826 1.00 54.50 133 GLN A C 1
ATOM 1101 O O . GLN A 1 133 ? -14.116 -3.953 24.189 1.00 54.50 133 GLN A O 1
ATOM 1106 N N . VAL A 1 134 ? -11.882 -3.877 24.515 1.00 56.56 134 VAL A N 1
ATOM 1107 C CA . VAL A 1 134 ? -11.945 -4.325 25.901 1.00 56.56 134 VAL A CA 1
ATOM 1108 C C . VAL A 1 134 ? -12.721 -3.213 26.578 1.00 56.56 134 VAL A C 1
ATOM 1110 O O . VAL A 1 134 ? -12.285 -2.057 26.581 1.00 56.56 134 VAL A O 1
ATOM 1113 N N . MET A 1 135 ? -13.960 -3.515 26.964 1.00 60.47 135 MET A N 1
ATOM 1114 C CA . MET A 1 135 ? -14.855 -2.514 27.513 1.00 60.47 135 MET A CA 1
ATOM 1115 C C . MET A 1 135 ? -14.148 -1.953 28.737 1.00 60.47 135 MET A C 1
ATOM 1117 O O . MET A 1 135 ? -13.879 -2.701 29.671 1.00 60.47 135 MET A O 1
ATOM 1121 N N . LYS A 1 136 ? -13.800 -0.660 28.705 1.00 64.69 136 LYS A N 1
ATOM 1122 C CA . LYS A 1 136 ? -13.288 0.035 29.888 1.00 64.69 136 LYS A CA 1
ATOM 1123 C C . LYS A 1 136 ? -14.359 -0.100 30.971 1.00 64.69 136 LYS A C 1
ATOM 1125 O O . LYS A 1 136 ? -15.441 0.478 30.819 1.00 64.69 136 LYS A O 1
ATOM 1130 N N . ASP A 1 137 ? -14.065 -0.915 31.977 1.00 80.56 137 ASP A N 1
ATOM 1131 C CA . ASP A 1 137 ? -14.894 -1.252 33.137 1.00 80.56 137 ASP A CA 1
ATOM 1132 C C . ASP A 1 137 ? -16.247 -1.885 32.760 1.00 80.56 137 ASP A C 1
ATOM 1134 O O . ASP A 1 137 ? -17.241 -1.164 32.601 1.00 80.56 137 ASP A O 1
ATOM 1138 N N . PRO A 1 138 ? -16.320 -3.222 32.594 1.00 82.00 138 PRO A N 1
ATOM 1139 C CA . PRO A 1 138 ? -17.554 -3.912 32.204 1.00 82.00 138 PRO A CA 1
ATOM 1140 C C . PRO A 1 138 ? -18.685 -3.747 33.231 1.00 82.00 138 PRO A C 1
ATOM 1142 O O . PRO A 1 138 ? -19.855 -3.703 32.844 1.00 82.00 138 PRO A O 1
ATOM 1145 N N . GLU A 1 139 ? -18.331 -3.594 34.508 1.00 85.31 139 GLU A N 1
ATOM 1146 C CA . GLU A 1 139 ? -19.254 -3.371 35.630 1.00 85.31 139 GLU A CA 1
ATOM 1147 C C . GLU A 1 139 ? -19.647 -1.899 35.813 1.00 85.31 139 GLU A C 1
ATOM 1149 O O . GLU A 1 139 ? -20.564 -1.590 36.567 1.00 85.31 139 GLU A O 1
ATOM 1154 N N . GLY A 1 140 ? -18.994 -0.977 35.099 1.00 88.38 140 GLY A N 1
ATOM 1155 C CA . GLY A 1 140 ? -19.311 0.443 35.188 1.00 88.38 140 GLY A CA 1
ATOM 1156 C C . GLY A 1 140 ? -20.723 0.771 34.692 1.00 88.38 140 GLY A C 1
ATOM 1157 O O . GLY A 1 140 ? -21.342 0.009 33.941 1.00 88.38 140 GLY A O 1
ATOM 1158 N N . ALA A 1 141 ? -21.203 1.960 35.058 1.00 90.44 141 ALA A N 1
ATOM 1159 C CA . ALA A 1 141 ? -22.494 2.469 34.607 1.00 90.44 141 ALA A CA 1
ATOM 1160 C C . ALA A 1 141 ? -22.569 2.544 33.073 1.00 90.44 141 ALA A C 1
ATOM 1162 O O . ALA A 1 141 ? -21.615 2.946 32.392 1.00 90.44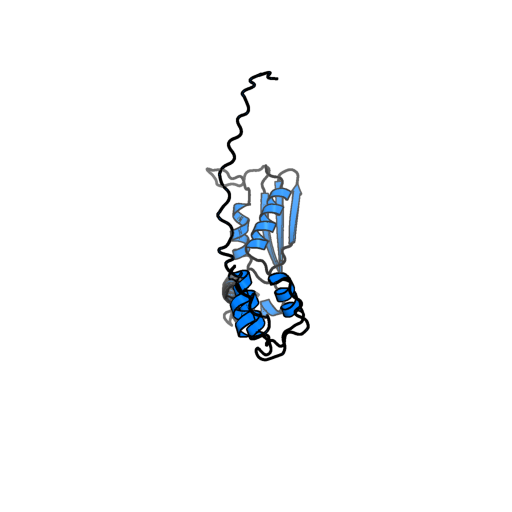 141 ALA A O 1
ATOM 1163 N N . VAL A 1 142 ? -23.724 2.163 32.528 1.00 92.50 142 VAL A N 1
ATOM 1164 C CA . VAL A 1 142 ? -24.020 2.220 31.096 1.00 92.50 142 VAL A CA 1
ATOM 1165 C C . VAL A 1 142 ? -23.730 3.597 30.496 1.00 92.50 142 VAL A C 1
ATOM 1167 O O . VAL A 1 142 ? -24.086 4.642 31.039 1.00 92.50 142 VAL A O 1
ATOM 1170 N N . THR A 1 143 ? -23.131 3.600 29.307 1.00 93.00 143 THR A N 1
ATOM 1171 C CA . THR A 1 143 ? -22.850 4.844 28.580 1.00 93.00 143 THR A CA 1
ATOM 1172 C C . THR A 1 143 ? -24.110 5.426 27.927 1.00 93.00 143 THR A C 1
ATOM 1174 O O . THR A 1 143 ? -25.000 4.692 27.496 1.00 93.00 143 THR A O 1
ATOM 1177 N N . ILE A 1 144 ? -24.155 6.751 27.740 1.00 92.19 144 ILE A N 1
ATOM 1178 C CA . ILE A 1 144 ? -25.269 7.447 27.056 1.00 92.19 144 ILE A CA 1
ATOM 1179 C C . ILE A 1 144 ? -25.545 6.844 25.668 1.00 92.19 144 ILE A C 1
ATOM 1181 O O . ILE A 1 144 ? -26.696 6.659 25.277 1.00 92.19 144 ILE A O 1
ATOM 1185 N N . ARG A 1 145 ? -24.491 6.468 24.931 1.00 91.75 145 ARG A N 1
ATOM 1186 C CA . ARG A 1 145 ? -24.620 5.824 23.612 1.00 91.75 145 ARG A CA 1
ATOM 1187 C C . ARG A 1 145 ? -25.322 4.469 23.689 1.00 91.75 145 ARG A C 1
ATOM 1189 O O . ARG A 1 145 ? -26.114 4.154 22.807 1.00 91.75 145 ARG A O 1
ATOM 1196 N N . GLN A 1 146 ? -25.047 3.682 24.729 1.00 93.81 146 GLN A N 1
ATOM 1197 C CA . GLN A 1 146 ? -25.716 2.400 24.950 1.00 93.81 146 GLN A CA 1
ATOM 1198 C C . GLN A 1 146 ? -27.189 2.596 25.332 1.00 93.81 146 GLN A C 1
ATOM 1200 O O . GLN A 1 146 ? -28.031 1.911 24.756 1.00 93.81 146 GLN A O 1
ATOM 1205 N N . LYS A 1 147 ? -27.518 3.573 26.197 1.00 94.44 147 LYS A N 1
ATOM 1206 C CA . LYS A 1 147 ? -28.920 3.950 26.486 1.00 94.44 147 LYS A CA 1
ATOM 1207 C C . LYS A 1 147 ? -29.660 4.309 25.198 1.00 94.44 147 LYS A C 1
ATOM 1209 O O . LYS A 1 147 ? -30.691 3.727 24.893 1.00 94.44 147 LYS A O 1
ATOM 1214 N N . MET A 1 148 ? -29.075 5.177 24.373 1.00 94.69 148 MET A N 1
ATOM 1215 C CA . MET A 1 148 ? -29.669 5.573 23.091 1.00 94.69 148 MET A CA 1
ATOM 1216 C C . MET A 1 148 ? -29.844 4.421 22.101 1.00 94.69 148 MET A C 1
ATOM 1218 O O . MET A 1 148 ? -30.837 4.387 21.377 1.00 94.69 148 MET A O 1
ATOM 1222 N N . ALA A 1 149 ? -28.914 3.467 22.060 1.00 94.06 149 ALA A N 1
ATOM 1223 C CA . ALA A 1 149 ? -29.065 2.280 21.225 1.00 94.06 149 ALA A CA 1
ATOM 1224 C C . ALA A 1 149 ? -30.238 1.402 21.691 1.00 94.06 149 ALA A C 1
ATOM 1226 O O . ALA A 1 149 ? -31.021 0.953 20.858 1.00 94.06 149 ALA A O 1
ATOM 1227 N N . LEU A 1 150 ? -30.386 1.202 23.004 1.00 95.00 150 LEU A N 1
ATOM 1228 C CA . LEU A 1 150 ? -31.501 0.446 23.577 1.00 95.00 150 LEU A CA 1
ATOM 1229 C C . LEU A 1 150 ? -32.839 1.161 23.373 1.00 95.00 150 LEU A C 1
ATOM 1231 O O . LEU A 1 150 ? -33.785 0.517 22.940 1.00 95.00 150 LEU A O 1
ATOM 1235 N N . HIS A 1 151 ? -32.898 2.481 23.573 1.00 93.94 151 HIS A N 1
ATOM 1236 C CA . HIS A 1 151 ? -34.088 3.292 23.294 1.00 93.94 151 HIS A CA 1
ATOM 1237 C C . HIS A 1 151 ? -34.574 3.117 21.852 1.00 93.94 151 HIS A C 1
ATOM 1239 O O . HIS A 1 151 ? -35.758 2.907 21.611 1.00 93.94 151 HIS A O 1
ATOM 1245 N N . ARG A 1 152 ? -33.651 3.141 20.883 1.00 93.44 152 ARG A N 1
ATOM 1246 C CA . ARG A 1 152 ? -33.985 2.918 19.468 1.00 93.44 152 ARG A CA 1
ATOM 1247 C C . ARG A 1 152 ? -34.431 1.485 19.181 1.00 93.44 152 ARG A C 1
ATOM 1249 O O . ARG A 1 152 ? -35.275 1.293 18.317 1.00 93.44 152 ARG A O 1
ATOM 1256 N N . ALA A 1 153 ? -33.860 0.503 19.876 1.00 91.88 153 ALA A N 1
ATOM 1257 C CA . ALA A 1 153 ? -34.192 -0.907 19.693 1.00 91.88 153 ALA A CA 1
ATOM 1258 C C . ALA A 1 153 ? -35.566 -1.274 20.276 1.00 91.88 153 ALA A C 1
ATOM 1260 O O . ALA A 1 153 ? -36.280 -2.085 19.695 1.00 91.88 153 ALA A O 1
ATOM 1261 N N . THR A 1 154 ? -35.931 -0.697 21.424 1.00 90.88 154 THR A N 1
ATOM 1262 C CA . THR A 1 154 ? -37.148 -1.058 22.171 1.00 90.88 154 THR A CA 1
ATOM 1263 C C . THR A 1 154 ? -38.290 -0.059 22.006 1.00 90.88 154 THR A C 1
ATOM 1265 O O . THR A 1 154 ? -39.438 -0.411 22.259 1.00 90.88 154 THR A O 1
ATOM 1268 N N . GLY A 1 155 ? -37.998 1.185 21.615 1.00 91.62 155 GLY A N 1
ATOM 1269 C CA . GLY A 1 155 ? -38.959 2.290 21.602 1.00 91.62 155 GLY A CA 1
ATOM 1270 C C . GLY A 1 155 ? -39.320 2.827 22.994 1.00 91.62 155 GLY A C 1
ATOM 1271 O O . GLY A 1 155 ? -40.239 3.633 23.110 1.00 91.62 155 GLY A O 1
ATOM 1272 N N . LEU A 1 156 ? -38.627 2.391 24.053 1.00 89.75 156 LEU A N 1
ATOM 1273 C CA . LEU A 1 156 ? -38.918 2.756 25.445 1.00 89.75 156 LEU A CA 1
ATOM 1274 C C . LEU A 1 156 ? -37.927 3.784 25.983 1.00 89.75 156 LEU A C 1
ATOM 1276 O O . LEU A 1 156 ? -36.782 3.844 25.536 1.00 89.75 156 LEU A O 1
ATOM 1280 N N . ASN A 1 157 ? -38.340 4.586 26.964 1.00 91.44 157 ASN A N 1
ATOM 1281 C CA . ASN A 1 157 ? -37.428 5.518 27.619 1.00 91.44 157 ASN A CA 1
ATOM 1282 C C . ASN A 1 157 ? -36.421 4.758 28.503 1.00 91.44 157 ASN A C 1
ATOM 1284 O O . ASN A 1 157 ? -36.812 4.036 29.415 1.00 91.44 157 ASN A O 1
ATOM 1288 N N . THR A 1 158 ? -35.126 4.924 28.228 1.00 90.88 158 THR A N 1
ATOM 1289 C CA . THR A 1 158 ? -34.030 4.211 28.906 1.00 90.88 158 THR A CA 1
ATOM 1290 C C . THR A 1 158 ? -33.225 5.105 29.854 1.00 90.88 158 THR A C 1
ATOM 1292 O O . THR A 1 158 ? -32.136 4.715 30.283 1.00 90.88 158 THR A O 1
ATOM 1295 N N . THR A 1 159 ? -33.667 6.340 30.122 1.00 87.50 159 THR A N 1
ATOM 1296 C CA . THR A 1 159 ? -32.929 7.292 30.975 1.00 87.50 159 THR A CA 1
ATOM 1297 C C . THR A 1 159 ? -32.730 6.754 32.385 1.00 87.50 159 THR A C 1
ATOM 1299 O O . THR A 1 159 ? -31.616 6.827 32.903 1.00 87.50 159 THR A O 1
ATOM 1302 N N . GLU A 1 160 ? -33.765 6.132 32.941 1.00 88.19 160 GLU A N 1
ATOM 1303 C CA . GLU A 1 160 ? -33.822 5.615 34.316 1.00 88.19 160 GLU A CA 1
ATOM 1304 C C . GLU A 1 160 ? -33.299 4.180 34.449 1.00 88.19 160 GLU A C 1
ATOM 1306 O O . GLU A 1 160 ? -33.265 3.628 35.539 1.00 88.19 160 GLU A O 1
ATOM 1311 N N . TRP A 1 161 ? -32.867 3.554 33.350 1.00 90.38 161 TRP A N 1
ATOM 1312 C CA . TRP A 1 161 ? -32.376 2.181 33.409 1.00 90.38 161 TRP A CA 1
ATOM 1313 C C . TRP A 1 161 ? -31.007 2.125 34.090 1.00 90.38 161 TRP A C 1
ATOM 1315 O O . TRP A 1 161 ? -30.025 2.705 33.600 1.00 90.38 161 TRP A O 1
ATOM 1325 N N . GLU A 1 162 ? -30.954 1.388 35.195 1.00 90.75 162 GLU A N 1
ATOM 1326 C CA .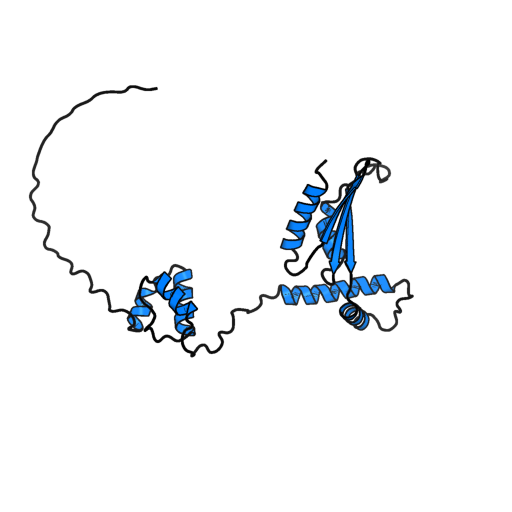 GLU A 1 162 ? -29.741 1.037 35.925 1.00 90.75 162 GLU A CA 1
ATOM 1327 C C . GLU A 1 162 ? -29.179 -0.271 35.357 1.00 90.75 162 GLU A C 1
ATOM 1329 O O . GLU A 1 162 ? -29.575 -1.371 35.726 1.00 90.75 162 GLU A O 1
ATOM 1334 N N . LEU A 1 163 ? -28.287 -0.139 34.375 1.00 92.38 163 LEU A N 1
ATOM 1335 C CA . LEU A 1 163 ? -27.651 -1.257 33.679 1.00 92.38 163 LEU A CA 1
ATOM 1336 C C . LEU A 1 163 ? -26.132 -1.113 33.726 1.00 92.38 163 LEU A C 1
ATOM 1338 O O . LEU A 1 163 ? -25.596 -0.004 33.600 1.00 92.38 163 LEU A O 1
ATOM 1342 N N . THR A 1 164 ? -25.428 -2.241 33.809 1.00 94.25 164 THR A N 1
ATOM 1343 C CA . THR A 1 164 ? -23.975 -2.269 33.604 1.00 94.25 164 THR A CA 1
ATOM 1344 C C . THR A 1 164 ? -23.646 -2.223 32.117 1.00 94.25 164 THR A C 1
ATOM 1346 O O . THR A 1 164 ? -24.424 -2.677 31.263 1.00 94.25 164 THR A O 1
ATOM 1349 N N . LYS A 1 165 ? -22.479 -1.671 31.760 1.00 92.81 165 LYS A N 1
ATOM 1350 C CA . LYS A 1 165 ? -22.059 -1.601 30.351 1.00 92.81 165 LYS A CA 1
ATOM 1351 C C . LYS A 1 165 ? -22.087 -2.986 29.700 1.00 92.81 165 LYS A C 1
ATOM 1353 O O . LYS A 1 165 ? -22.510 -3.080 28.546 1.00 92.81 165 LYS A O 1
ATOM 1358 N N . ALA A 1 166 ? -21.673 -4.034 30.417 1.00 90.81 166 ALA A N 1
ATOM 1359 C CA . ALA A 1 166 ? -21.694 -5.413 29.934 1.00 90.81 166 ALA A CA 1
ATOM 1360 C C . ALA A 1 166 ? -23.114 -5.895 29.595 1.00 90.81 166 ALA A C 1
ATOM 1362 O O . ALA A 1 166 ? -23.336 -6.398 28.491 1.00 90.81 166 ALA A O 1
ATOM 1363 N N . GLN A 1 167 ? -24.086 -5.673 30.487 1.00 93.19 167 GLN A N 1
ATOM 1364 C CA . GLN A 1 167 ? -25.487 -6.050 30.262 1.00 93.19 167 GLN A CA 1
ATOM 1365 C C . GLN A 1 167 ? -26.067 -5.349 29.028 1.00 93.19 167 GLN A C 1
ATOM 1367 O O . GLN A 1 167 ? -26.617 -6.000 28.138 1.00 93.19 167 GLN A O 1
ATOM 1372 N N . ALA A 1 168 ? -25.875 -4.032 28.903 1.00 93.75 168 ALA A N 1
ATOM 1373 C CA . ALA A 1 168 ? -26.344 -3.307 27.723 1.00 93.75 168 ALA A CA 1
ATOM 1374 C C . ALA A 1 168 ? -25.640 -3.756 26.436 1.00 93.75 168 ALA A C 1
ATOM 1376 O O . ALA A 1 168 ? -26.271 -3.848 25.384 1.00 93.75 168 ALA A O 1
ATOM 1377 N N . GLY A 1 169 ? -24.342 -4.069 26.505 1.00 92.38 169 GLY A N 1
ATOM 1378 C CA . GLY A 1 169 ? -23.591 -4.622 25.379 1.00 92.38 169 GLY A CA 1
ATOM 1379 C C . GLY A 1 169 ? -24.164 -5.954 24.887 1.00 92.38 169 GLY A C 1
ATOM 1380 O O . GLY A 1 169 ? -24.321 -6.143 23.676 1.00 92.38 169 GLY A O 1
ATOM 1381 N N . GLN A 1 170 ? -24.531 -6.849 25.808 1.00 93.19 170 GLN A N 1
ATOM 1382 C CA . GLN A 1 170 ? -25.163 -8.131 25.484 1.00 93.19 170 GLN A CA 1
ATOM 1383 C C . GLN A 1 170 ? -26.531 -7.936 24.821 1.00 93.19 170 GLN A C 1
ATOM 1385 O O . GLN A 1 170 ? -26.769 -8.508 23.756 1.00 93.19 170 GLN A O 1
ATOM 1390 N N . LEU A 1 171 ? -27.390 -7.078 25.380 1.00 95.00 171 LEU A N 1
ATOM 1391 C CA . LEU A 1 171 ? -28.718 -6.781 24.828 1.00 95.00 171 LEU A CA 1
ATOM 1392 C C . LEU A 1 171 ? -28.634 -6.185 23.414 1.00 95.00 171 LEU A C 1
ATOM 1394 O O . LEU A 1 171 ? -29.287 -6.667 22.491 1.00 95.00 171 LEU A O 1
ATOM 1398 N N . ILE A 1 172 ? -27.763 -5.193 23.202 1.00 93.75 172 ILE A N 1
ATOM 1399 C CA . ILE A 1 172 ? -27.550 -4.589 21.875 1.00 93.75 172 ILE A CA 1
ATOM 1400 C C . ILE A 1 172 ? -27.043 -5.636 20.876 1.00 93.75 172 ILE A C 1
ATOM 1402 O O . ILE A 1 172 ? -27.456 -5.642 19.716 1.00 93.75 172 ILE A O 1
ATOM 1406 N N . SER A 1 173 ? -26.154 -6.532 21.311 1.00 92.88 173 SER A N 1
ATOM 1407 C CA . SER A 1 173 ? -25.607 -7.587 20.454 1.00 92.88 173 SER A CA 1
ATOM 1408 C C . SER A 1 173 ? -26.663 -8.623 20.065 1.00 92.88 173 SER A C 1
ATOM 1410 O O . SER A 1 173 ? -26.693 -9.035 18.907 1.00 92.88 173 SER A O 1
ATOM 1412 N N . LYS A 1 174 ? -27.550 -9.013 20.991 1.00 93.81 174 LYS A N 1
ATOM 1413 C CA . LYS A 1 174 ? -28.696 -9.893 20.705 1.00 93.81 174 LYS A CA 1
ATOM 1414 C C . LYS A 1 174 ? -29.660 -9.248 19.711 1.00 93.81 174 LYS A C 1
ATOM 1416 O O . LYS A 1 174 ? -29.978 -9.858 18.693 1.00 93.81 174 LYS A O 1
ATOM 1421 N N . HIS A 1 175 ? -30.023 -7.985 19.934 1.00 94.88 175 HIS A N 1
ATOM 1422 C CA . HIS A 1 175 ? -30.909 -7.249 19.030 1.00 94.88 175 HIS A CA 1
ATOM 1423 C C . HIS A 1 175 ? -30.326 -7.110 17.616 1.00 94.88 175 HIS A C 1
ATOM 1425 O O . HIS A 1 175 ? -31.017 -7.356 16.634 1.00 94.88 175 HIS A O 1
ATOM 1431 N N . LYS A 1 176 ? -29.028 -6.799 17.486 1.00 91.75 176 LYS A N 1
ATOM 1432 C CA . LYS A 1 176 ? -28.347 -6.743 16.177 1.00 91.75 176 LYS A CA 1
ATOM 1433 C C . LYS A 1 176 ? -28.355 -8.076 15.426 1.00 91.75 176 LYS A C 1
ATOM 1435 O O . LYS A 1 176 ? -28.291 -8.073 14.202 1.00 91.75 176 LYS A O 1
ATOM 1440 N N . LYS A 1 177 ? -28.428 -9.199 16.145 1.00 93.38 177 LYS A N 1
ATOM 1441 C CA . LYS A 1 177 ? -28.590 -10.546 15.574 1.00 93.38 177 LYS A CA 1
ATOM 1442 C C . LYS A 1 177 ? -30.055 -10.890 15.259 1.00 93.38 177 LYS A C 1
ATOM 1444 O O . LYS A 1 177 ? -30.326 -12.018 14.867 1.00 93.38 177 LYS A O 1
ATOM 1449 N N . GLY A 1 178 ? -30.988 -9.953 15.446 1.00 92.38 178 GLY A N 1
ATOM 1450 C CA . GLY A 1 178 ? -32.421 -10.144 15.215 1.00 92.38 178 GLY A CA 1
ATOM 1451 C C . GLY A 1 178 ? -33.147 -10.907 16.324 1.00 92.38 178 GLY A C 1
ATOM 1452 O O . GLY A 1 178 ? -34.286 -11.314 16.124 1.00 92.38 178 GLY A O 1
ATOM 1453 N N . GLN A 1 179 ? -32.512 -11.128 17.479 1.00 92.88 179 GLN A N 1
ATOM 1454 C CA . GLN A 1 179 ? -33.153 -11.796 18.613 1.00 92.88 179 GLN A CA 1
ATOM 1455 C C . GLN A 1 179 ? -34.014 -10.808 19.406 1.00 92.88 179 GLN A C 1
ATOM 1457 O O . GLN A 1 179 ? -33.629 -9.649 19.591 1.00 92.88 179 GLN A O 1
ATOM 1462 N N . ASP A 1 180 ? -35.159 -11.281 19.900 1.00 91.56 180 ASP A N 1
ATOM 1463 C CA . ASP A 1 180 ? -36.018 -10.497 20.784 1.00 91.56 180 ASP A CA 1
ATOM 1464 C C . ASP A 1 180 ? -35.358 -10.330 22.161 1.00 91.56 180 ASP A C 1
ATOM 1466 O O . ASP A 1 180 ? -34.926 -11.298 22.789 1.00 91.56 180 ASP A O 1
ATOM 1470 N N . ILE A 1 181 ? -35.261 -9.080 22.609 1.00 93.31 181 ILE A N 1
ATOM 1471 C CA . ILE A 1 181 ? -34.627 -8.681 23.871 1.00 93.31 181 ILE A CA 1
ATOM 1472 C C . ILE A 1 181 ? -35.645 -8.388 24.978 1.00 93.31 181 ILE A C 1
ATOM 1474 O O . ILE A 1 181 ? -35.251 -8.215 26.129 1.00 93.31 181 ILE A O 1
ATOM 1478 N N . THR A 1 182 ? -36.945 -8.353 24.663 1.00 91.06 182 THR A N 1
ATOM 1479 C CA . THR A 1 182 ? -38.010 -8.143 25.655 1.00 91.06 182 THR A CA 1
ATOM 1480 C C . THR A 1 182 ? -37.990 -9.131 26.830 1.00 91.06 182 THR A C 1
ATOM 1482 O O . THR A 1 182 ? -38.084 -8.647 27.959 1.00 91.06 182 THR A O 1
ATOM 1485 N N . PRO A 1 183 ? -37.763 -10.455 26.662 1.00 91.56 183 PRO A N 1
ATOM 1486 C CA . PRO A 1 183 ? -37.764 -11.370 27.807 1.00 91.56 183 PRO A CA 1
ATOM 1487 C C . PRO A 1 183 ? -36.587 -11.135 28.759 1.00 91.56 183 PRO A C 1
ATOM 1489 O O . PRO A 1 183 ? -36.705 -11.350 29.964 1.00 91.56 183 PRO A O 1
ATOM 1492 N N . ASP A 1 184 ? -35.441 -10.690 28.241 1.00 91.50 184 ASP A N 1
ATOM 1493 C CA . ASP A 1 184 ? -34.283 -10.372 29.077 1.00 91.50 184 ASP A CA 1
ATOM 1494 C C . ASP A 1 184 ? -34.527 -9.091 29.889 1.00 91.50 184 ASP A C 1
ATOM 1496 O O . ASP A 1 184 ? -34.149 -9.018 31.056 1.00 91.50 184 ASP A O 1
ATOM 1500 N N . LEU A 1 185 ? -35.204 -8.102 29.296 1.00 90.31 185 LEU A N 1
ATOM 1501 C CA . LEU A 1 185 ? -35.571 -6.849 29.963 1.00 90.31 185 LEU A CA 1
ATOM 1502 C C . LEU A 1 185 ? -36.635 -7.055 31.051 1.00 90.31 185 LEU A C 1
ATOM 1504 O O . LEU A 1 185 ? -36.545 -6.433 32.109 1.00 90.31 185 LEU A O 1
ATOM 1508 N N . GLU A 1 186 ? -37.603 -7.947 30.821 1.00 90.06 186 GLU A N 1
ATOM 1509 C CA . GLU A 1 186 ? -38.597 -8.344 31.830 1.00 90.06 186 GLU A CA 1
ATOM 1510 C C . GLU A 1 186 ? -37.933 -9.044 33.024 1.00 90.06 186 GLU A C 1
ATOM 1512 O O . GLU A 1 186 ? -38.216 -8.707 34.171 1.00 90.06 186 GLU A O 1
ATOM 1517 N N . LYS A 1 187 ? -36.983 -9.959 32.777 1.00 91.00 187 LYS A N 1
ATOM 1518 C CA . LYS A 1 187 ? -36.212 -10.623 33.847 1.00 91.00 187 LYS A CA 1
ATOM 1519 C C . LYS A 1 187 ? -35.392 -9.648 34.687 1.00 91.00 187 LYS A C 1
ATOM 1521 O O . LYS A 1 187 ? -35.209 -9.882 35.876 1.00 91.00 187 LYS A O 1
ATOM 1526 N N . MET A 1 188 ? -34.894 -8.577 34.073 1.00 88.38 188 MET A N 1
ATOM 1527 C CA . MET A 1 188 ? -34.166 -7.509 34.764 1.00 88.38 188 MET A CA 1
ATOM 1528 C C . MET A 1 188 ? -35.096 -6.514 35.480 1.00 88.38 188 MET A C 1
ATOM 1530 O O . MET A 1 188 ? -34.604 -5.598 36.128 1.00 88.38 188 MET A O 1
ATOM 1534 N N . GLY A 1 189 ? -36.422 -6.662 35.364 1.00 86.56 189 GLY A N 1
ATOM 1535 C CA . GLY A 1 189 ? -37.398 -5.771 35.998 1.00 86.56 189 GLY A CA 1
ATOM 1536 C C . GLY A 1 189 ? -37.507 -4.386 35.352 1.00 86.56 189 GLY A C 1
ATOM 1537 O O . GLY A 1 189 ? -38.103 -3.488 35.937 1.00 86.56 189 GLY A O 1
ATOM 1538 N N . LEU A 1 190 ? -36.953 -4.194 34.149 1.00 85.62 190 LEU A N 1
ATOM 1539 C CA . LEU A 1 190 ? -36.947 -2.897 33.455 1.00 85.62 190 LEU A CA 1
ATOM 1540 C C . LEU A 1 190 ? -38.244 -2.617 32.691 1.00 85.62 190 LEU A C 1
ATOM 1542 O O . LEU A 1 190 ? -38.501 -1.483 32.286 1.00 85.62 190 LEU A O 1
ATOM 1546 N N . ILE A 1 191 ? -39.047 -3.655 32.455 1.00 83.69 191 ILE A N 1
ATOM 1547 C CA . ILE A 1 191 ? -40.333 -3.577 31.766 1.00 83.69 191 ILE A CA 1
ATOM 1548 C C . ILE A 1 191 ? -41.332 -4.435 32.540 1.00 83.69 191 ILE A C 1
ATOM 1550 O O . ILE A 1 191 ? -41.006 -5.534 32.986 1.00 83.69 191 ILE A O 1
ATOM 1554 N N . LEU A 1 192 ? -42.559 -3.935 32.686 1.00 73.94 192 LEU A N 1
ATOM 1555 C CA . LEU A 1 192 ? -43.655 -4.715 33.252 1.00 73.94 192 LEU A CA 1
ATOM 1556 C C . LEU A 1 192 ? -44.086 -5.809 32.266 1.00 73.94 192 LEU A C 1
ATOM 1558 O O . LEU A 1 192 ? -44.256 -5.506 31.080 1.00 73.94 192 LEU A O 1
ATOM 1562 N N . PRO A 1 193 ? -44.332 -7.046 32.734 1.00 66.50 193 PRO A N 1
ATOM 1563 C CA . PRO A 1 193 ? -44.766 -8.123 31.859 1.00 66.50 193 PRO A CA 1
ATOM 1564 C C . PRO A 1 193 ? -46.053 -7.707 31.152 1.00 66.50 193 PRO A C 1
ATOM 1566 O O . PRO A 1 193 ? -47.013 -7.249 31.788 1.00 66.50 193 PRO A O 1
ATOM 1569 N N . LYS A 1 194 ? -46.094 -7.861 29.825 1.00 59.75 194 LYS A N 1
ATOM 1570 C CA . LYS A 1 194 ? -47.341 -7.658 29.082 1.00 59.75 194 LYS A CA 1
ATOM 1571 C C . LYS A 1 194 ? -48.376 -8.622 29.656 1.00 59.75 194 LYS A C 1
ATOM 1573 O O . LYS A 1 194 ? -48.225 -9.836 29.532 1.00 59.75 194 LYS A O 1
ATOM 1578 N N . LYS A 1 195 ? -49.430 -8.087 30.291 1.00 54.97 195 LYS A N 1
ATOM 1579 C CA . LYS A 1 195 ? -50.610 -8.875 30.680 1.00 54.97 195 LYS A CA 1
ATOM 1580 C C . LYS A 1 195 ? -51.017 -9.687 29.458 1.00 54.97 195 LYS A C 1
ATOM 1582 O O . LYS A 1 195 ? -51.328 -9.093 28.424 1.00 54.97 195 LYS A O 1
ATOM 1587 N N . GLN A 1 196 ? -50.967 -11.015 29.572 1.00 55.25 196 GLN A N 1
ATOM 1588 C CA . GLN A 1 196 ? -51.397 -11.880 28.483 1.00 55.25 196 GLN A CA 1
ATOM 1589 C C . GLN A 1 196 ? -52.793 -11.427 28.045 1.00 55.25 196 GLN A C 1
ATOM 1591 O O . GLN A 1 196 ? -53.628 -11.136 28.915 1.00 55.25 196 GLN A O 1
ATOM 1596 N N . PRO A 1 197 ? -53.045 -11.286 26.732 1.00 50.53 197 PRO A N 1
ATOM 1597 C CA . PRO A 1 197 ? -54.370 -10.935 26.263 1.00 50.53 197 PRO A CA 1
ATOM 1598 C C . PRO A 1 197 ? -55.321 -11.984 26.827 1.00 50.53 197 PRO A C 1
ATOM 1600 O O . PRO A 1 197 ? -55.182 -13.169 26.530 1.00 50.53 197 PRO A O 1
ATOM 1603 N N . LYS A 1 198 ? -56.245 -11.548 27.694 1.00 49.03 198 LYS A N 1
ATOM 1604 C CA . LYS A 1 198 ? -57.347 -12.396 28.140 1.00 49.03 198 LYS A CA 1
ATOM 1605 C C . LYS A 1 198 ? -57.989 -12.923 26.867 1.00 49.03 198 LYS A C 1
ATOM 1607 O O . LYS A 1 198 ? -58.479 -12.135 26.057 1.00 49.03 198 LYS A O 1
ATOM 1612 N N . THR A 1 199 ? -57.909 -14.229 26.655 1.00 51.44 199 THR A N 1
ATOM 1613 C CA . THR A 1 199 ? -58.632 -14.923 25.600 1.00 51.44 199 THR A CA 1
ATOM 1614 C C . THR A 1 199 ? -60.112 -14.696 25.874 1.00 51.44 199 THR A C 1
ATOM 1616 O O . THR A 1 199 ? -60.729 -15.411 26.655 1.00 51.44 199 THR A O 1
ATOM 1619 N N . ASN A 1 200 ? -60.673 -13.627 25.306 1.00 52.81 200 ASN A N 1
ATOM 1620 C CA . ASN A 1 200 ? -62.105 -13.378 25.322 1.00 52.81 200 ASN A CA 1
ATOM 1621 C C . ASN A 1 200 ? -62.749 -14.423 24.406 1.00 52.81 200 ASN A C 1
ATOM 1623 O O . ASN A 1 200 ? -62.989 -14.187 23.224 1.00 52.81 200 ASN A O 1
ATOM 1627 N N . GLU A 1 201 ? -63.006 -15.597 24.970 1.00 51.09 201 GLU A N 1
ATOM 1628 C CA . GLU A 1 201 ? -63.675 -16.746 24.359 1.00 51.09 201 GLU A CA 1
ATOM 1629 C C . GLU A 1 201 ? -65.201 -16.531 24.232 1.00 51.09 201 GLU A C 1
ATOM 1631 O O . GLU A 1 201 ? -65.994 -17.460 24.340 1.00 51.09 201 GLU A O 1
ATOM 1636 N N . THR A 1 202 ? -65.651 -15.294 23.988 1.00 56.88 202 THR A N 1
ATOM 1637 C CA . THR A 1 202 ? -67.085 -14.938 24.008 1.00 56.88 202 THR A CA 1
ATOM 1638 C C . THR A 1 202 ? -67.522 -14.145 22.777 1.00 56.88 202 THR A C 1
ATOM 1640 O O . THR A 1 202 ? -68.287 -13.191 22.873 1.00 56.88 202 THR A O 1
ATOM 1643 N N . ALA A 1 203 ? -67.058 -14.530 21.588 1.00 53.25 203 ALA A N 1
ATOM 1644 C CA . ALA A 1 203 ? -67.535 -13.926 20.341 1.00 53.25 203 ALA A CA 1
ATOM 1645 C C . ALA A 1 203 ? -67.661 -14.940 19.193 1.00 53.25 203 ALA A C 1
ATOM 1647 O O . ALA A 1 203 ? -67.085 -14.755 18.126 1.00 53.25 203 ALA A O 1
ATOM 1648 N N . ARG A 1 204 ? -68.434 -16.019 19.387 1.00 55.81 204 ARG A N 1
ATOM 1649 C CA . ARG A 1 204 ? -68.955 -16.841 18.274 1.00 55.81 204 ARG A CA 1
ATOM 1650 C C . ARG A 1 204 ? -70.368 -17.358 18.548 1.00 55.81 204 ARG A C 1
ATOM 1652 O O . ARG A 1 204 ? -70.569 -18.547 18.754 1.00 55.81 204 ARG A O 1
ATOM 1659 N N . ARG A 1 205 ? -71.357 -16.463 18.493 1.00 56.56 205 ARG A N 1
ATOM 1660 C CA . ARG A 1 205 ? -72.743 -16.787 18.101 1.00 56.56 205 ARG A CA 1
ATOM 1661 C C . ARG A 1 205 ? -73.352 -15.592 17.361 1.00 56.56 205 ARG A C 1
ATOM 1663 O O . ARG A 1 205 ? -74.145 -14.849 17.919 1.00 56.56 205 ARG A O 1
ATOM 1670 N N . MET A 1 206 ? -72.964 -15.398 16.102 1.00 62.56 206 MET A N 1
ATOM 1671 C CA . MET A 1 206 ? -73.795 -14.667 15.140 1.00 62.56 206 MET A CA 1
ATOM 1672 C C . MET A 1 206 ? -74.284 -15.669 14.091 1.00 62.56 206 MET A C 1
ATOM 1674 O O . MET A 1 206 ? -73.457 -16.406 13.549 1.00 62.56 206 MET A O 1
ATOM 1678 N N . PRO A 1 207 ? -75.597 -15.746 13.819 1.00 60.16 207 PRO A N 1
ATOM 1679 C CA . PRO A 1 207 ? -76.117 -16.589 12.755 1.00 60.16 207 PRO A CA 1
ATOM 1680 C C . PRO A 1 207 ? -75.801 -15.974 11.379 1.00 60.16 207 PRO A C 1
ATOM 1682 O O . PRO A 1 207 ? -75.643 -14.755 11.266 1.00 60.16 207 PRO A O 1
ATOM 1685 N N . PRO A 1 208 ? -75.718 -16.796 10.320 1.00 54.78 208 PRO A N 1
ATOM 1686 C CA . PRO A 1 208 ? -75.400 -16.320 8.982 1.00 54.78 208 PRO A CA 1
ATOM 1687 C C . PRO A 1 208 ? -76.595 -15.562 8.394 1.00 54.78 208 PRO A C 1
ATOM 1689 O O . PRO A 1 208 ? -77.646 -16.141 8.122 1.00 54.78 208 PRO A O 1
ATOM 1692 N N . THR A 1 209 ? -76.440 -14.261 8.152 1.00 57.62 209 THR A N 1
ATOM 1693 C CA . THR A 1 209 ? -77.403 -13.486 7.366 1.00 57.62 209 THR A CA 1
ATOM 1694 C C . THR A 1 209 ? -77.155 -13.725 5.880 1.00 57.62 209 THR A C 1
ATOM 1696 O O . THR A 1 209 ? -76.214 -13.220 5.270 1.00 57.62 209 THR A O 1
ATOM 1699 N N . SER A 1 210 ? -78.030 -14.524 5.273 1.00 60.88 210 SER A N 1
ATOM 1700 C CA . SER A 1 210 ? -78.098 -14.680 3.826 1.00 60.88 210 SER A CA 1
ATOM 1701 C C . SER A 1 210 ? -78.576 -13.376 3.187 1.00 60.88 210 SER A C 1
ATOM 1703 O O . SER A 1 210 ? -79.739 -13.007 3.357 1.00 60.88 210 SER A O 1
ATOM 1705 N N . HIS A 1 211 ? -77.746 -12.712 2.383 1.00 56.09 211 HIS A N 1
ATOM 1706 C CA . HIS A 1 211 ? -78.235 -11.719 1.427 1.00 56.09 211 HIS A CA 1
ATOM 1707 C C . HIS A 1 211 ? -77.561 -11.850 0.056 1.00 56.09 211 HIS A C 1
ATOM 1709 O O . HIS A 1 211 ? -76.432 -11.436 -0.184 1.00 56.09 211 HIS A O 1
ATOM 1715 N N . LYS A 1 212 ? -78.342 -12.437 -0.861 1.00 58.22 212 LYS A N 1
ATOM 1716 C CA . LYS A 1 212 ? -78.251 -12.321 -2.321 1.00 58.22 212 LYS A CA 1
ATOM 1717 C C . LYS A 1 212 ? -78.064 -10.860 -2.758 1.00 58.22 212 LYS A C 1
ATOM 1719 O O . LYS A 1 212 ? -78.883 -10.023 -2.393 1.00 58.22 212 LYS A O 1
ATOM 1724 N N . LYS A 1 213 ? -77.147 -10.611 -3.701 1.00 54.81 213 LYS A N 1
ATOM 1725 C CA . LYS A 1 213 ? -77.301 -9.665 -4.836 1.00 54.81 213 LYS A CA 1
ATOM 1726 C C . LYS A 1 213 ? -76.180 -9.942 -5.852 1.00 54.81 213 LYS A C 1
ATOM 1728 O O . LYS A 1 213 ? -75.010 -9.817 -5.539 1.00 54.81 213 LYS A O 1
ATOM 1733 N N . LYS A 1 214 ? -76.503 -10.638 -6.945 1.00 53.84 214 LYS A N 1
ATOM 1734 C CA . LYS A 1 214 ? -76.863 -10.125 -8.289 1.00 53.84 214 LYS A CA 1
ATOM 1735 C C . LYS A 1 214 ? -75.651 -9.700 -9.138 1.00 53.84 214 LYS A C 1
ATOM 1737 O O . LYS A 1 214 ? -75.078 -8.638 -8.948 1.00 53.84 214 LYS A O 1
ATOM 1742 N N . LYS A 1 215 ? -75.384 -10.545 -10.144 1.00 55.88 215 LYS A N 1
ATOM 1743 C CA . LYS A 1 215 ? -74.669 -10.291 -11.405 1.00 55.88 215 LYS A CA 1
ATOM 1744 C C . LYS A 1 215 ? -74.851 -8.858 -11.923 1.00 55.88 215 LYS A C 1
ATOM 1746 O O . LYS A 1 215 ? -75.996 -8.448 -12.107 1.00 55.88 215 LYS A O 1
ATOM 1751 N N . ARG A 1 216 ? -73.761 -8.222 -12.362 1.00 51.81 216 ARG A N 1
ATOM 1752 C CA . ARG A 1 216 ? -73.722 -7.452 -13.618 1.00 51.81 216 ARG A CA 1
ATOM 1753 C C . ARG A 1 216 ? -72.348 -7.586 -14.277 1.00 51.81 216 ARG A C 1
ATOM 1755 O O . ARG A 1 216 ? -71.324 -7.345 -13.656 1.00 51.81 216 ARG A O 1
ATOM 1762 N N . ALA A 1 217 ? -72.392 -8.028 -15.527 1.00 58.78 217 ALA A N 1
ATOM 1763 C CA . ALA A 1 217 ? -71.298 -8.059 -16.484 1.00 58.78 217 ALA A CA 1
ATOM 1764 C C . ALA A 1 217 ? -71.090 -6.678 -17.136 1.00 58.78 217 ALA A C 1
ATOM 1766 O O . ALA A 1 217 ? -71.974 -5.824 -17.017 1.00 58.78 217 ALA A O 1
ATOM 1767 N N . ARG A 1 218 ? -70.005 -6.588 -17.931 1.00 52.28 218 ARG A N 1
ATOM 1768 C CA . ARG A 1 218 ? -69.551 -5.540 -18.886 1.00 52.28 218 ARG A CA 1
ATOM 1769 C C . ARG A 1 218 ? -68.313 -4.801 -18.361 1.00 52.28 218 ARG A C 1
ATOM 1771 O O . ARG A 1 218 ? -68.257 -4.504 -17.183 1.00 52.28 218 ARG A O 1
ATOM 1778 N N . HIS A 1 219 ? -67.307 -4.457 -19.155 1.00 53.28 219 HIS A N 1
ATOM 1779 C CA . HIS A 1 219 ? -67.008 -4.682 -20.569 1.00 53.28 219 HIS A CA 1
ATOM 1780 C C . HIS A 1 219 ? -65.498 -4.438 -20.731 1.00 53.28 219 HIS A C 1
ATOM 1782 O O . HIS A 1 219 ? -64.935 -3.589 -20.045 1.00 53.28 219 HIS A O 1
ATOM 1788 N N . SER A 1 220 ? -64.871 -5.172 -21.641 1.00 59.22 220 SER A N 1
ATOM 1789 C CA . SER A 1 220 ? -63.548 -4.903 -22.204 1.00 59.22 220 SER A CA 1
ATOM 1790 C C . SER A 1 220 ? -63.530 -3.592 -22.992 1.00 59.22 220 SER A C 1
ATOM 1792 O O . SER A 1 220 ? -64.423 -3.426 -23.819 1.00 59.22 220 SER A O 1
ATOM 1794 N N . ILE A 1 221 ? -62.495 -2.757 -22.848 1.00 52.97 221 ILE A N 1
ATOM 1795 C CA . ILE A 1 221 ? -61.944 -1.942 -23.951 1.00 52.97 221 ILE A CA 1
ATOM 1796 C C . ILE A 1 221 ? -60.417 -1.818 -23.745 1.00 52.97 221 ILE A C 1
ATOM 1798 O O . ILE A 1 221 ? -60.007 -1.468 -22.637 1.00 52.97 221 ILE A O 1
ATOM 1802 N N . PRO A 1 222 ? -59.585 -2.121 -24.760 1.00 68.75 222 PRO A N 1
ATOM 1803 C CA . PRO A 1 222 ? -58.139 -1.921 -24.735 1.00 68.75 222 PRO A CA 1
ATOM 1804 C C . PRO A 1 222 ? -57.747 -0.550 -25.308 1.00 68.75 222 PRO A C 1
ATOM 1806 O O . PRO A 1 222 ? -58.461 -0.011 -26.153 1.00 68.75 222 PRO A O 1
ATOM 1809 N N . HIS A 1 223 ? -56.578 -0.048 -24.911 1.00 54.78 223 HIS A N 1
ATOM 1810 C CA . HIS A 1 223 ? -55.684 0.731 -25.769 1.00 54.78 223 HIS A CA 1
ATOM 1811 C C . HIS A 1 223 ? -54.242 0.570 -25.296 1.00 54.78 223 HIS A C 1
ATOM 1813 O O . HIS A 1 223 ? -54.036 0.547 -24.061 1.00 54.78 223 HIS A O 1
#

pLDDT: mean 83.59, std 14.34, range [46.19, 96.12]

InterPro domains:
  IPR041311 Large polyvalent protein associated domain 29 [PF18847] (4-67)

Sequence (223 aa):
MAKATEVAKKIRKVLKEQFPGTKFSVRTDQYSMGASIIIKWTNFPTEQTVDKVVRPYEQVSRDPITGDILSGGNLHISAVNKWTSELREEIEKEMPHHIKRSDLEYYRYFRETSEKVYERYRERIEAPTNRGQVMKDPEGAVTIRQKMALHRATGLNTTEWELTKAQAGQLISKHKKGQDITPDLEKMGLILPKKQPKTNETARRMPPTSHKKKKRARHSIPH

Nearest PDB structures (foldseek):
  6rka-assembly2_D  TM=5.560E-01  e=2.050E-01  Ureaplasma urealyticum serovar 7 str. ATCC 27819
  6sw5-assembly1_A  TM=4.490E-01  e=5.312E-01  Homo sapiens
  6xmv-assembly1_A  TM=2.343E-01  e=2.328E-01  Neisseria gonorrhoeae FA 1090
  6nf8-assembly1_C  TM=4.557E-01  e=4.049E+00  Bos taurus
  6gaz-assembly1_AC  TM=3.561E-01  e=1.774E+00  Sus scrofa

Solvent-accessible surface area (backbone atoms only — not comparable to full-atom values): 13966 Å² total; per-residue (Å²): 130,81,54,64,69,58,54,52,52,51,50,54,52,53,49,44,71,78,35,76,89,49,72,75,44,78,46,73,49,77,54,101,57,28,32,39,36,45,36,37,38,58,50,66,72,49,53,67,66,52,40,69,70,49,54,84,74,45,42,74,52,55,40,91,86,82,61,47,76,52,90,68,59,33,34,50,71,46,70,48,69,42,72,50,69,70,62,48,51,55,41,56,67,73,41,70,93,85,68,47,88,86,41,88,60,32,64,57,52,51,51,56,44,42,45,56,54,43,51,61,49,47,50,66,68,68,42,78,68,78,69,61,71,76,62,84,56,46,80,36,76,51,49,73,68,53,36,53,52,50,23,71,75,69,74,47,90,40,86,83,64,91,45,32,34,45,59,52,50,51,47,54,53,39,43,77,71,72,42,85,52,64,70,60,37,37,76,69,66,77,43,81,76,77,75,72,79,75,80,76,88,79,81,85,86,76,82,88,80,86,74,91,80,81,90,82,86,86,79,91,82,89,132

Secondary structure (DSSP, 8-state):
---HHHHHHHHHHHHHHH-TT---EEEEEEETTEEEEEEEEESSSPHHHHHHHHGGG-B--B-TTT-PBPSS-EEEEEEEEE--HHHHHHHHHHS-TT--TTSTTHHHHHHHHHHHHHHHHHHHHHS----S---S-TTSBPPHHHHHHHHHHH-S--TT---BHHHHHHHHHHHHTT---HHHHHHTTSS--------------------------------

Mean predicted aligned error: 16.06 Å

Radius of gyration: 34.29 Å; Cα contacts (8 Å, |Δi|>4): 211; chains: 1; bounding box: 108×30×69 Å

Organism: NCBI:txid1121389